Protein AF-A0A3E0P701-F1 (afdb_monomer_lite)

Secondary structure (DSSP, 8-state):
--------------------------------------PPPP---HHHHHHHHHHHHHHT-HHHHHHTB-HHHHHHHHHHT----PPP-TT-EEEEEEEEEETTEEEEEEEEEEE-TTS-EEEEEEEEEEEEETTEEEEEEEEE-S-TTSPPEEEETT-HHHHHHHHHHHHHHHHHHHHHHHHHHHHHHT---------

Foldseek 3Di:
DDDDDDDDDDDDDDDDDDDDDDDDDDDPDDPPPPPPPPQPADPDDPLVLVVQLVVCQQQVVVVSNLVQADPLLSVLCVVPVDDPGDHHHPQKDKDWDDKDDDPFKIKIKMWIWGQDPVGDIDIFIKIWMWGQDRNGIGTQWIWGDPDPPDGTQTAGSNDPVSNVVSVVVSVVVVVVVVVVVVVVVVVVVPDDDDDDDDD

Sequence (199 aa):
MDHQNTLLAAALAASLLAVGCSKSASPDAASASADAPAAAADSRDPAAVMAEFLEALRQGDDKKATSLLTTVARTKAEEMEMFVAPPESETASYKVLEQEVEGNQAQVGADWTDLDLDGKPATYRTVWMLKKEKAGWRISGMATRLFEDLPPTVLNFEDPAEMLRKQQEAEEEMARRQSVAQPERQAQETSPGEEATVR

Radius of gyration: 28.79 Å; chains: 1; bounding box: 62×76×81 Å

Structure (mmCIF, N/CA/C/O backbone):
data_AF-A0A3E0P701-F1
#
_entry.id   AF-A0A3E0P701-F1
#
loop_
_atom_site.group_PDB
_atom_site.id
_atom_site.type_symbol
_atom_site.label_atom_id
_atom_site.label_alt_id
_atom_site.label_comp_id
_atom_site.label_asym_id
_atom_site.label_entity_id
_atom_site.label_seq_id
_atom_site.pdbx_PDB_ins_code
_atom_site.Cartn_x
_atom_site.Cartn_y
_atom_site.Cartn_z
_atom_site.occupancy
_atom_site.B_iso_or_equiv
_atom_site.auth_seq_id
_atom_site.auth_comp_id
_atom_site.auth_asym_id
_atom_site.auth_atom_id
_atom_site.pdbx_PDB_model_num
ATOM 1 N N . MET A 1 1 ? -12.829 44.425 -41.889 1.00 40.22 1 MET A N 1
ATOM 2 C CA . MET A 1 1 ? -12.784 42.971 -41.644 1.00 40.22 1 MET A CA 1
ATOM 3 C C . MET A 1 1 ? -12.406 42.784 -40.174 1.00 40.22 1 MET A C 1
ATOM 5 O O . MET A 1 1 ? -11.253 42.515 -39.883 1.00 40.22 1 MET A O 1
ATOM 9 N N . ASP A 1 2 ? -13.217 43.234 -39.207 1.00 46.91 2 ASP A N 1
ATOM 10 C CA . ASP A 1 2 ? -14.548 42.699 -38.818 1.00 46.91 2 ASP A CA 1
ATOM 11 C C . ASP A 1 2 ? -14.419 41.228 -38.384 1.00 46.91 2 ASP A C 1
ATOM 13 O O . ASP A 1 2 ? -13.892 40.442 -39.159 1.00 46.91 2 ASP A O 1
ATOM 17 N N . HIS A 1 3 ? -14.820 40.744 -37.204 1.00 38.84 3 HIS A N 1
ATOM 18 C CA . HIS A 1 3 ? -15.626 41.242 -36.080 1.00 38.84 3 HIS A CA 1
ATOM 19 C C . HIS A 1 3 ? -15.211 40.444 -34.812 1.00 38.84 3 HIS A C 1
ATOM 21 O O . HIS A 1 3 ? -14.826 39.287 -34.915 1.00 38.84 3 HIS A O 1
ATOM 27 N N . GLN A 1 4 ? -15.058 41.090 -33.651 1.00 49.41 4 GLN A N 1
ATOM 28 C CA . GLN A 1 4 ? -15.954 41.016 -32.475 1.00 49.41 4 GLN A CA 1
ATOM 29 C C . GLN A 1 4 ? -16.230 39.617 -31.889 1.00 49.41 4 GLN A C 1
ATOM 31 O O . GLN A 1 4 ? -16.907 38.805 -32.505 1.00 49.41 4 GLN A O 1
ATOM 36 N N . ASN A 1 5 ? -15.845 39.426 -30.619 1.00 44.62 5 ASN A N 1
ATOM 37 C CA . ASN A 1 5 ? -16.617 38.624 -29.662 1.00 44.62 5 ASN A CA 1
ATOM 38 C C . ASN A 1 5 ? -16.527 39.228 -28.239 1.00 44.62 5 ASN A C 1
ATOM 40 O O . ASN A 1 5 ? -15.801 38.777 -27.364 1.00 44.62 5 ASN A O 1
ATOM 44 N N . THR A 1 6 ? -17.157 40.391 -28.094 1.00 46.75 6 THR A N 1
ATOM 45 C CA . THR A 1 6 ? -18.289 40.659 -27.193 1.00 46.75 6 THR A CA 1
ATOM 46 C C . THR A 1 6 ? -18.330 40.007 -25.789 1.00 46.75 6 THR A C 1
ATOM 48 O O . THR A 1 6 ? -18.715 38.856 -25.631 1.00 46.75 6 THR A O 1
ATOM 51 N N . LEU A 1 7 ? -18.116 40.884 -24.792 1.00 40.84 7 LEU A N 1
ATOM 52 C CA . LEU A 1 7 ? -18.792 41.026 -23.484 1.00 40.84 7 LEU A CA 1
ATOM 53 C C . LEU A 1 7 ? -18.456 40.066 -22.322 1.00 40.84 7 LEU A C 1
ATOM 55 O O . LEU A 1 7 ? -19.164 39.100 -22.058 1.00 40.84 7 LEU A O 1
ATOM 59 N N . LEU A 1 8 ? -17.504 40.503 -21.486 1.00 44.75 8 LEU A N 1
ATOM 60 C CA . LEU A 1 8 ? -17.592 40.361 -20.028 1.00 44.75 8 LEU A CA 1
ATOM 61 C C . LEU A 1 8 ? -18.083 41.701 -19.442 1.00 44.75 8 LEU A C 1
ATOM 63 O O . LEU A 1 8 ? -17.363 42.698 -19.444 1.00 44.75 8 LEU A O 1
ATOM 67 N N . ALA A 1 9 ? -19.319 41.721 -18.955 1.00 40.41 9 ALA A N 1
ATOM 68 C CA . ALA A 1 9 ? -19.850 42.690 -17.997 1.00 40.41 9 ALA A CA 1
ATOM 69 C C . ALA A 1 9 ? -20.434 41.844 -16.846 1.00 40.41 9 ALA A C 1
ATOM 71 O O . ALA A 1 9 ? -20.963 40.771 -17.099 1.00 40.41 9 ALA A O 1
ATOM 72 N N . ALA A 1 10 ? -20.354 42.194 -15.570 1.00 40.72 10 ALA A N 1
ATOM 73 C CA . ALA A 1 10 ? -20.283 43.513 -14.986 1.00 40.72 10 ALA A CA 1
ATOM 74 C C . ALA A 1 10 ? -19.534 43.473 -13.646 1.00 40.72 10 ALA A C 1
ATOM 76 O O . ALA A 1 10 ? -19.628 42.516 -12.879 1.00 40.72 10 ALA A O 1
ATOM 77 N N . ALA A 1 11 ? -18.835 44.568 -13.368 1.00 42.62 11 ALA A N 1
ATOM 78 C CA . ALA A 1 11 ? -18.423 44.956 -12.033 1.00 42.62 11 ALA A CA 1
ATOM 79 C C . ALA A 1 11 ? -19.652 45.351 -11.197 1.00 42.62 11 ALA A C 1
ATOM 81 O O . ALA A 1 11 ? -20.541 46.039 -11.700 1.00 42.62 11 ALA A O 1
ATOM 82 N N . LEU A 1 12 ? -19.648 45.021 -9.904 1.00 42.25 12 LEU A N 1
ATOM 83 C CA . LEU A 1 12 ? -20.352 45.821 -8.907 1.00 42.25 12 LEU A CA 1
ATOM 84 C C . LEU A 1 12 ? -19.397 46.151 -7.762 1.00 42.25 12 LEU A C 1
ATOM 86 O O . LEU A 1 12 ? -18.795 45.280 -7.138 1.00 42.25 12 LEU A O 1
ATOM 90 N N . ALA A 1 13 ? -19.239 47.452 -7.565 1.00 43.66 13 ALA A N 1
ATOM 91 C CA . ALA A 1 13 ? -18.372 48.086 -6.600 1.00 43.66 13 ALA A CA 1
ATOM 92 C C . ALA A 1 13 ? -19.047 48.231 -5.225 1.00 43.66 13 ALA A C 1
ATOM 94 O O . ALA A 1 13 ? -20.254 48.426 -5.136 1.00 43.66 13 ALA A O 1
ATOM 95 N N . ALA A 1 14 ? -18.197 48.188 -4.196 1.00 41.72 14 ALA A N 1
ATOM 96 C CA . ALA A 1 14 ? -18.141 49.049 -3.011 1.00 41.72 14 ALA A CA 1
ATOM 97 C C . ALA A 1 14 ? -19.447 49.510 -2.326 1.00 41.72 14 ALA A C 1
ATOM 99 O O . ALA A 1 14 ? -20.223 50.270 -2.898 1.00 41.72 14 ALA A O 1
ATOM 100 N N . SER A 1 15 ? -19.531 49.311 -1.003 1.00 46.69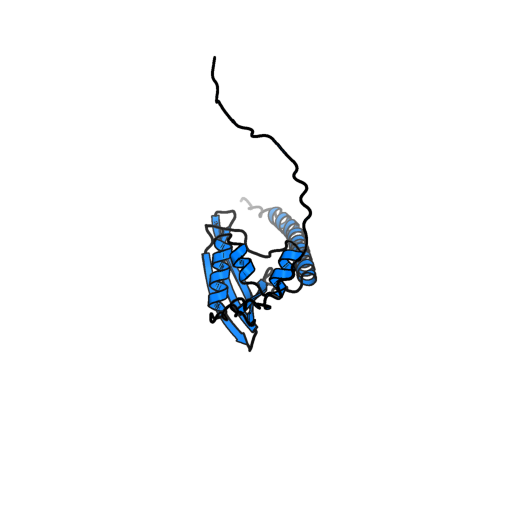 15 SER A N 1
ATOM 101 C CA . SER A 1 15 ? -19.291 50.382 -0.006 1.00 46.69 15 SER A CA 1
ATOM 102 C C . SER A 1 15 ? -19.948 50.111 1.361 1.00 46.69 15 SER A C 1
ATOM 104 O O . SER A 1 15 ? -21.017 49.522 1.445 1.00 46.69 15 SER A O 1
ATOM 106 N N . LEU A 1 16 ? -19.329 50.725 2.380 1.00 51.28 16 LEU A N 1
ATOM 107 C CA . LEU A 1 16 ? -19.894 51.297 3.615 1.00 51.28 16 LEU A CA 1
ATOM 108 C C . LEU A 1 16 ? -19.849 50.509 4.940 1.00 51.28 16 LEU A C 1
ATOM 110 O O . LEU A 1 16 ? -20.491 49.491 5.167 1.00 51.28 16 LEU A O 1
ATOM 114 N N . LEU A 1 17 ? -19.093 51.152 5.834 1.00 55.41 17 LEU A N 1
ATOM 115 C CA . LEU A 1 17 ? -18.977 51.058 7.283 1.00 55.41 17 LEU A CA 1
ATOM 116 C C . LEU A 1 17 ? -20.328 51.062 8.017 1.00 55.41 17 LEU A C 1
ATOM 118 O O . LEU A 1 17 ? -21.170 51.922 7.765 1.00 55.41 17 LEU A O 1
ATOM 122 N N . ALA A 1 18 ? -20.433 50.235 9.058 1.00 54.44 18 ALA A N 1
ATOM 123 C CA . ALA A 1 18 ? -21.250 50.530 10.230 1.00 54.44 18 ALA A CA 1
ATOM 124 C C . ALA A 1 18 ? -20.528 50.055 11.502 1.00 54.44 18 ALA A C 1
ATOM 126 O O . ALA A 1 18 ? -20.311 48.867 11.724 1.00 54.44 18 ALA A O 1
ATOM 127 N N . VAL A 1 19 ? -20.147 51.029 12.328 1.00 53.94 19 VAL A N 1
ATOM 128 C CA . VAL A 1 19 ? -19.816 50.866 13.746 1.00 53.94 19 VAL A CA 1
ATOM 129 C C . VAL A 1 19 ? -21.099 50.501 14.494 1.00 53.94 19 VAL A C 1
ATOM 131 O O . VAL A 1 19 ? -22.106 51.191 14.352 1.00 53.94 19 VAL A O 1
ATOM 134 N N . GLY A 1 20 ? -21.052 49.462 15.327 1.00 46.16 20 GLY A N 1
ATOM 135 C CA . GLY A 1 20 ? -22.144 49.092 16.226 1.00 46.16 20 GLY A CA 1
ATOM 136 C C . GLY A 1 20 ? -21.628 48.392 17.482 1.00 46.16 20 GLY A C 1
ATOM 137 O O . GLY A 1 20 ? -21.475 47.177 17.500 1.00 46.16 20 GLY A O 1
ATOM 138 N N . CYS A 1 21 ? -21.368 49.166 18.539 1.00 59.12 21 CYS A N 1
ATOM 139 C CA . CYS A 1 21 ? -21.189 48.681 19.910 1.00 59.12 21 CYS A CA 1
ATOM 140 C C . CYS A 1 21 ? -22.553 48.651 20.619 1.00 59.12 21 CYS A C 1
ATOM 142 O O . CYS A 1 21 ? -23.195 49.695 20.718 1.00 59.12 21 CYS A O 1
ATOM 144 N N . SER A 1 22 ? -22.967 47.505 21.167 1.00 50.19 22 SER A N 1
ATOM 145 C CA . SER A 1 22 ? -23.930 47.367 22.285 1.00 50.19 22 SER A CA 1
ATOM 146 C C . SER A 1 22 ? -23.873 45.917 22.798 1.00 50.19 22 SER A C 1
ATOM 148 O O . SER A 1 22 ? -24.081 44.988 22.035 1.00 50.19 22 SER A O 1
ATOM 150 N N . LYS A 1 23 ? -23.308 45.671 23.988 1.00 46.12 23 LYS A N 1
ATOM 151 C CA . LYS A 1 23 ? -23.985 45.589 25.302 1.00 46.12 23 LYS A CA 1
ATOM 152 C C . LYS A 1 23 ? -24.679 44.229 25.546 1.00 46.12 23 LYS A C 1
ATOM 154 O O . LYS A 1 23 ? -25.814 44.025 25.154 1.00 46.12 23 LYS A O 1
ATOM 159 N N . SER A 1 24 ? -23.946 43.368 26.262 1.00 49.28 24 SER A N 1
ATOM 160 C CA . SER A 1 24 ? -24.366 42.365 27.262 1.00 49.28 24 SER A CA 1
ATOM 161 C C . SER A 1 24 ? -25.623 41.511 27.028 1.00 49.28 24 SER A C 1
ATOM 163 O O . SER A 1 24 ? -26.730 42.003 27.192 1.00 49.28 24 SER A O 1
ATOM 165 N N . ALA A 1 25 ? -25.427 40.194 26.906 1.00 42.69 25 ALA A N 1
ATOM 166 C CA . ALA A 1 25 ? -26.080 39.171 27.740 1.00 42.69 25 ALA A CA 1
ATOM 167 C C . ALA A 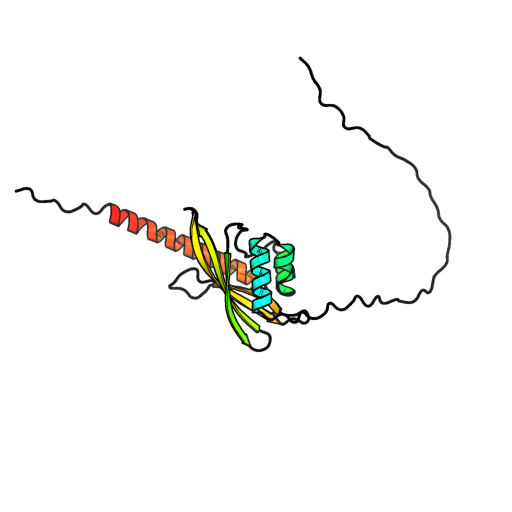1 25 ? -25.472 37.794 27.424 1.00 42.69 25 ALA A C 1
ATOM 169 O O . ALA A 1 25 ? -25.459 37.376 26.269 1.00 42.69 25 ALA A O 1
ATOM 170 N N . SER A 1 26 ? -24.965 37.098 28.443 1.00 51.75 26 SER A N 1
ATOM 171 C CA . SER A 1 26 ? -24.628 35.677 28.347 1.00 51.75 26 SER A CA 1
ATOM 172 C C . SER A 1 26 ? -25.889 34.856 28.080 1.00 51.75 26 SER A C 1
ATOM 174 O O . SER A 1 26 ? -26.859 35.009 28.826 1.00 51.75 26 SER A O 1
ATOM 176 N N . PRO A 1 27 ? -25.867 33.917 27.128 1.00 51.09 27 PRO A N 1
ATOM 177 C CA . PRO A 1 27 ? -26.662 32.716 27.226 1.00 51.09 27 PRO A CA 1
ATOM 178 C C . PRO A 1 27 ? -25.798 31.624 27.860 1.00 51.09 27 PRO A C 1
ATOM 180 O O . PRO A 1 27 ? -24.845 31.125 27.261 1.00 51.09 27 PRO A O 1
ATOM 183 N N . ASP A 1 28 ? -26.154 31.259 29.090 1.00 48.88 28 ASP A N 1
ATOM 184 C CA . ASP A 1 28 ? -25.997 29.886 29.557 1.00 48.88 28 ASP A CA 1
ATOM 185 C C . ASP A 1 28 ? -26.835 29.025 28.600 1.00 48.88 28 ASP A C 1
ATOM 187 O O . ASP A 1 28 ? -28.064 28.994 28.657 1.00 48.88 28 ASP A O 1
ATOM 191 N N . ALA A 1 29 ? -26.170 28.474 27.590 1.00 47.84 29 ALA A N 1
ATOM 192 C CA . ALA A 1 29 ? -26.753 27.558 26.633 1.00 47.84 29 ALA A CA 1
ATOM 193 C C . ALA A 1 29 ? -25.889 26.309 26.663 1.00 47.84 29 ALA A C 1
ATOM 195 O O . ALA A 1 29 ? -24.798 26.271 26.097 1.00 47.84 29 ALA A O 1
ATOM 196 N N . ALA A 1 30 ? -26.398 25.347 27.430 1.00 48.09 30 ALA A N 1
ATOM 197 C CA . ALA A 1 30 ? -26.172 23.919 27.342 1.00 48.09 30 ALA A CA 1
ATOM 198 C C . ALA A 1 30 ? -25.140 23.512 26.287 1.00 48.09 30 ALA A C 1
ATOM 200 O O . ALA A 1 30 ? -25.360 23.637 25.082 1.00 48.09 30 ALA A O 1
ATOM 201 N N . SER A 1 31 ? -24.046 22.947 26.791 1.00 45.75 31 SER A N 1
ATOM 202 C CA . SER A 1 31 ? -23.118 22.113 26.044 1.00 45.75 31 SER A CA 1
ATOM 203 C C . SER A 1 31 ? -23.897 20.966 25.389 1.00 45.75 31 SER A C 1
ATOM 205 O O . SER A 1 31 ? -24.029 19.874 25.938 1.00 45.75 31 SER A O 1
ATOM 207 N N . ALA A 1 32 ? -24.472 21.228 24.218 1.00 46.84 32 ALA A N 1
ATOM 208 C CA . ALA A 1 32 ? -24.855 20.201 23.277 1.00 46.84 32 ALA A CA 1
ATOM 209 C C . ALA A 1 32 ? -23.540 19.687 22.697 1.00 46.84 32 ALA A C 1
ATOM 211 O O . ALA A 1 32 ? -23.045 20.180 21.685 1.00 46.84 32 ALA A O 1
ATOM 212 N N . SER A 1 33 ? -22.944 18.717 23.393 1.00 46.00 33 SER A N 1
ATOM 213 C CA . SER A 1 33 ? -22.042 17.781 22.738 1.00 46.00 33 SER A CA 1
ATOM 214 C C . SER A 1 33 ? -22.864 17.135 21.634 1.00 46.00 33 SER A C 1
ATOM 216 O O . SER A 1 33 ? -23.697 16.267 21.885 1.00 46.00 33 SER A O 1
ATOM 218 N N . ALA A 1 34 ? -22.708 17.660 20.422 1.00 46.19 34 ALA A N 1
ATOM 219 C CA . ALA A 1 34 ? -23.093 16.966 19.219 1.00 46.19 34 ALA A CA 1
ATOM 220 C C . ALA A 1 34 ? -22.260 15.686 19.218 1.00 46.19 34 ALA A C 1
ATOM 222 O O . ALA A 1 34 ? -21.074 15.703 18.889 1.00 46.19 34 ALA A O 1
ATOM 223 N N . ASP A 1 35 ? -22.874 14.601 19.681 1.00 43.94 35 ASP A N 1
ATOM 224 C CA . ASP A 1 35 ? -22.406 13.250 19.432 1.00 43.94 35 ASP A CA 1
ATOM 225 C C . ASP A 1 35 ? -22.468 13.091 17.909 1.00 43.94 35 ASP A C 1
ATOM 227 O O . ASP A 1 35 ? -23.515 12.821 17.315 1.00 43.94 35 ASP A O 1
ATOM 231 N N . ALA A 1 36 ? -21.366 13.449 17.246 1.00 53.81 36 ALA A N 1
ATOM 232 C CA . ALA A 1 36 ? -21.175 13.144 15.845 1.00 53.81 36 ALA A CA 1
ATOM 233 C C . ALA A 1 36 ? -21.353 11.627 15.720 1.00 53.81 36 ALA A C 1
ATOM 235 O O . ALA A 1 36 ? -20.763 10.903 16.528 1.00 53.81 36 ALA A O 1
ATOM 236 N N . PRO A 1 37 ? -22.156 11.129 14.763 1.00 46.19 37 PRO A N 1
ATOM 237 C CA . PRO A 1 37 ? -22.396 9.702 14.653 1.00 46.19 37 PRO A CA 1
ATOM 238 C C . PRO A 1 37 ? -21.042 9.011 14.530 1.00 46.19 37 PRO A C 1
ATOM 240 O O . PRO A 1 37 ? -20.295 9.260 13.581 1.00 46.19 37 PRO A O 1
ATOM 243 N N . ALA A 1 38 ? -20.704 8.189 15.526 1.00 57.03 38 ALA A N 1
ATOM 244 C CA . ALA A 1 38 ? -19.524 7.349 15.469 1.00 57.03 38 ALA A CA 1
ATOM 245 C C . ALA A 1 38 ? -19.630 6.543 14.174 1.00 57.03 38 ALA A C 1
ATOM 247 O O . ALA A 1 38 ? -20.563 5.754 14.018 1.00 57.03 38 ALA A O 1
ATOM 248 N N . ALA A 1 39 ? -18.725 6.809 13.226 1.00 59.72 39 ALA A N 1
ATOM 249 C CA . ALA A 1 39 ? -18.713 6.126 11.943 1.00 59.72 39 ALA A CA 1
ATOM 250 C C . ALA A 1 39 ? -18.793 4.619 12.206 1.00 59.72 39 ALA A C 1
ATOM 252 O O . ALA A 1 39 ? -17.966 4.071 12.943 1.00 59.72 39 ALA A O 1
ATOM 253 N N . ALA A 1 40 ? -19.844 3.983 11.685 1.00 64.12 40 ALA A N 1
ATOM 254 C CA . ALA A 1 40 ? -20.067 2.563 11.891 1.00 64.12 40 ALA A CA 1
ATOM 255 C C . ALA A 1 40 ? -18.824 1.794 11.429 1.00 64.12 40 ALA A C 1
ATOM 257 O O . ALA A 1 40 ? -18.240 2.113 10.391 1.00 64.12 40 ALA A O 1
ATOM 258 N N . ALA A 1 41 ? -18.404 0.812 12.227 1.00 71.81 41 ALA A N 1
ATOM 259 C CA . ALA A 1 41 ? -17.281 -0.035 11.865 1.00 71.81 41 ALA A CA 1
ATOM 260 C C . ALA A 1 41 ? -17.607 -0.758 10.556 1.00 71.81 41 ALA A C 1
ATOM 262 O O . ALA A 1 41 ? -18.644 -1.411 10.434 1.00 71.81 41 ALA A O 1
ATOM 263 N N . ASP A 1 42 ? -16.716 -0.625 9.586 1.00 79.62 42 ASP A N 1
ATOM 264 C CA . ASP A 1 42 ? -16.819 -1.326 8.324 1.00 79.62 42 ASP A CA 1
ATOM 265 C C . ASP A 1 42 ? -16.584 -2.826 8.538 1.00 79.62 42 ASP A C 1
ATOM 267 O O . ASP A 1 42 ? -15.568 -3.238 9.106 1.00 79.62 42 ASP A O 1
ATOM 271 N N . SER A 1 43 ? -17.550 -3.637 8.110 1.00 86.06 43 SER A N 1
ATOM 272 C CA . SER A 1 43 ? -17.550 -5.088 8.287 1.00 86.06 43 SER A CA 1
ATOM 273 C C . SER A 1 43 ? -16.974 -5.853 7.097 1.00 86.06 43 SER A C 1
ATOM 275 O O . SER A 1 43 ? -17.016 -7.084 7.109 1.00 86.06 43 SER A O 1
ATOM 277 N N . ARG A 1 44 ? -16.487 -5.161 6.058 1.00 92.25 44 ARG A N 1
ATOM 278 C CA . ARG A 1 44 ? -15.825 -5.793 4.908 1.00 92.25 44 ARG A CA 1
ATOM 279 C C . ARG A 1 44 ? -14.611 -6.603 5.353 1.00 92.25 44 ARG A C 1
ATOM 281 O O . ARG A 1 44 ? -13.984 -6.290 6.362 1.00 92.25 44 ARG A O 1
ATOM 288 N N . ASP A 1 45 ? -14.288 -7.648 4.603 1.00 95.75 45 ASP A N 1
ATOM 289 C CA . ASP A 1 45 ? -13.054 -8.407 4.788 1.00 95.75 45 ASP A CA 1
ATOM 290 C C . ASP A 1 45 ? -11.868 -7.718 4.069 1.00 95.75 45 ASP A C 1
ATOM 292 O O . ASP A 1 45 ? -12.070 -6.744 3.331 1.00 95.75 45 ASP A O 1
ATOM 296 N N . PRO A 1 46 ? -10.618 -8.160 4.305 1.00 97.38 46 PRO A N 1
ATOM 297 C CA . PRO A 1 46 ? -9.446 -7.555 3.674 1.00 97.38 46 PRO A CA 1
ATOM 298 C C . PRO A 1 46 ? -9.499 -7.571 2.142 1.00 97.38 46 PRO A C 1
ATOM 300 O O . PRO A 1 46 ? -9.180 -6.561 1.516 1.00 97.38 46 PRO A O 1
ATOM 303 N N . ALA A 1 47 ? -9.934 -8.678 1.533 1.00 97.44 47 ALA A N 1
ATOM 304 C CA . ALA A 1 47 ? -10.055 -8.812 0.084 1.00 97.44 47 ALA A CA 1
ATOM 305 C C . ALA A 1 47 ? -11.048 -7.809 -0.529 1.00 97.44 47 ALA A C 1
ATOM 307 O O . ALA A 1 47 ? -10.755 -7.220 -1.569 1.00 97.44 47 ALA A O 1
ATOM 308 N N . ALA A 1 48 ? -12.192 -7.558 0.114 1.00 97.56 48 ALA A N 1
ATOM 309 C CA . ALA A 1 48 ? -13.161 -6.565 -0.344 1.00 97.56 48 ALA A CA 1
ATOM 310 C C . ALA A 1 48 ? -12.619 -5.131 -0.235 1.00 97.56 48 ALA A C 1
ATOM 312 O O . ALA A 1 48 ? -12.834 -4.325 -1.140 1.00 97.56 48 ALA A O 1
ATOM 313 N N . VAL A 1 49 ? -11.883 -4.813 0.837 1.00 97.69 49 VAL A N 1
ATOM 314 C CA . VAL A 1 49 ? -11.177 -3.524 0.959 1.00 97.69 49 VAL A CA 1
ATOM 315 C C . VAL A 1 49 ? -10.121 -3.378 -0.139 1.00 97.69 49 VAL A C 1
ATOM 317 O O . VAL A 1 49 ? -10.028 -2.319 -0.758 1.00 97.69 49 VAL A O 1
ATOM 320 N N . MET A 1 50 ? -9.375 -4.447 -0.429 1.00 96.50 50 MET A N 1
ATOM 321 C CA . MET A 1 50 ? -8.370 -4.468 -1.493 1.00 96.50 50 MET A CA 1
ATOM 322 C C . MET A 1 50 ? -8.990 -4.249 -2.878 1.00 96.50 50 MET A C 1
ATOM 324 O O . MET A 1 50 ? -8.474 -3.459 -3.664 1.00 96.50 50 MET A O 1
ATOM 328 N N . ALA A 1 51 ? -10.112 -4.908 -3.175 1.00 97.25 51 ALA A N 1
ATOM 329 C CA . ALA A 1 51 ? -10.814 -4.748 -4.445 1.00 97.25 51 ALA A CA 1
ATOM 330 C C . ALA A 1 51 ? -11.280 -3.303 -4.668 1.00 97.25 51 ALA A C 1
ATOM 332 O O . ALA A 1 51 ? -11.149 -2.783 -5.773 1.00 97.25 51 ALA A O 1
ATOM 333 N N . GLU A 1 52 ? -11.796 -2.649 -3.625 1.00 96.88 52 GLU A N 1
ATOM 334 C CA . GLU A 1 52 ? -12.222 -1.250 -3.707 1.00 96.88 52 GLU A CA 1
ATOM 335 C C . GLU A 1 52 ? -11.041 -0.292 -3.869 1.00 96.88 52 GLU A C 1
ATOM 337 O O . GLU A 1 52 ? -11.146 0.699 -4.586 1.00 96.88 52 GLU A O 1
ATOM 342 N N . PHE A 1 53 ? -9.908 -0.598 -3.237 1.00 95.06 53 PHE A N 1
ATOM 343 C CA . PHE A 1 53 ? -8.692 0.184 -3.404 1.00 95.06 53 PHE A CA 1
ATOM 344 C C . PHE A 1 53 ? -8.137 0.081 -4.827 1.00 95.06 53 PHE A C 1
ATOM 346 O O . PHE A 1 53 ? -7.853 1.109 -5.430 1.00 95.06 53 PHE A O 1
ATOM 353 N N . LEU A 1 54 ? -8.041 -1.126 -5.398 1.00 94.31 54 LEU A N 1
ATOM 354 C CA . LEU A 1 54 ? -7.575 -1.305 -6.780 1.00 94.31 54 LEU A CA 1
ATOM 355 C C . LEU A 1 54 ? -8.502 -0.628 -7.788 1.00 94.31 54 LEU A C 1
ATOM 357 O O . LEU A 1 54 ? -8.015 -0.036 -8.746 1.00 94.31 54 LEU A O 1
ATOM 361 N N . GLU A 1 55 ? -9.816 -0.668 -7.563 1.00 95.38 55 GLU A N 1
ATOM 362 C CA . GLU A 1 55 ? -10.755 0.050 -8.426 1.00 95.38 55 GLU A CA 1
ATOM 363 C C . GLU A 1 55 ? -10.577 1.564 -8.323 1.00 95.38 55 GLU A C 1
ATOM 365 O O . GLU A 1 55 ? -10.573 2.242 -9.347 1.00 95.38 55 GLU A O 1
ATOM 370 N N . ALA A 1 56 ? -10.383 2.096 -7.113 1.00 93.81 56 ALA A N 1
ATOM 371 C CA . ALA A 1 56 ? -10.105 3.515 -6.924 1.00 93.81 56 ALA A CA 1
ATOM 372 C C . ALA A 1 56 ? -8.826 3.938 -7.662 1.00 93.81 56 ALA A C 1
ATOM 374 O O . ALA A 1 56 ? -8.842 4.941 -8.367 1.00 93.81 56 ALA A O 1
ATOM 375 N N . LEU A 1 57 ? -7.756 3.138 -7.581 1.00 90.94 57 LEU A N 1
ATOM 376 C CA . LEU A 1 57 ? -6.521 3.377 -8.336 1.00 90.94 57 LEU A CA 1
ATOM 377 C C . LEU A 1 57 ? -6.747 3.336 -9.852 1.00 90.94 57 LEU A C 1
ATOM 379 O O . LEU A 1 57 ? -6.274 4.207 -10.575 1.00 90.94 57 LEU A O 1
ATOM 383 N N . ARG A 1 58 ? -7.510 2.353 -10.340 1.00 92.31 58 ARG A N 1
ATOM 384 C CA . ARG A 1 58 ? -7.836 2.212 -11.768 1.00 92.31 58 ARG A CA 1
ATOM 385 C C . ARG A 1 58 ? -8.613 3.417 -12.300 1.00 92.31 58 ARG A C 1
ATOM 387 O O . ARG A 1 58 ? -8.442 3.790 -13.455 1.00 92.31 58 ARG A O 1
ATOM 394 N N . GLN A 1 59 ? -9.470 4.006 -11.468 1.00 92.56 59 GLN A N 1
ATOM 395 C CA . GLN A 1 59 ? -10.295 5.166 -11.810 1.00 92.56 59 GLN A CA 1
ATOM 396 C C . GLN A 1 59 ? -9.616 6.524 -11.563 1.00 92.56 59 GLN A C 1
ATOM 398 O O . GLN A 1 59 ? -10.219 7.542 -11.899 1.00 92.56 59 GLN A O 1
ATOM 403 N N . GLY A 1 60 ? -8.431 6.566 -10.942 1.00 88.12 60 GLY A N 1
ATOM 404 C CA . GLY A 1 60 ? -7.836 7.826 -10.477 1.00 88.12 60 GLY A CA 1
ATOM 405 C C . GLY A 1 60 ? -8.601 8.493 -9.326 1.00 88.12 60 GLY A C 1
ATOM 406 O O . GLY A 1 60 ? -8.541 9.706 -9.134 1.00 88.12 60 GLY A O 1
ATOM 407 N N . ASP A 1 61 ? -9.371 7.729 -8.542 1.00 90.56 61 ASP A N 1
ATOM 408 C CA . ASP A 1 61 ? -10.054 8.253 -7.354 1.00 90.56 61 ASP A CA 1
ATOM 409 C C . ASP A 1 61 ? -9.106 8.257 -6.146 1.00 90.56 61 ASP A C 1
ATOM 411 O O . ASP A 1 61 ? -9.233 7.470 -5.200 1.00 90.56 61 ASP A O 1
ATOM 415 N N . ASP A 1 62 ? -8.147 9.185 -6.168 1.00 86.81 62 ASP A N 1
ATOM 416 C CA . ASP A 1 62 ? -7.141 9.358 -5.115 1.00 86.81 62 ASP A CA 1
ATOM 417 C C . ASP A 1 62 ? -7.762 9.571 -3.736 1.00 86.81 62 ASP A C 1
ATOM 419 O O . ASP A 1 62 ? -7.247 9.093 -2.722 1.00 86.81 62 ASP A O 1
ATOM 423 N N . LYS A 1 63 ? -8.904 10.267 -3.671 1.00 90.19 63 LYS A N 1
ATOM 424 C CA . LYS A 1 63 ? -9.612 10.508 -2.407 1.00 90.19 63 LYS A CA 1
ATOM 425 C C . LYS A 1 63 ? -10.115 9.196 -1.828 1.00 90.19 63 LYS A C 1
ATOM 427 O O . LYS A 1 63 ? -9.957 8.945 -0.629 1.00 90.19 63 LYS A O 1
ATOM 432 N N . LYS A 1 64 ? -10.709 8.351 -2.669 1.00 93.25 64 LYS A N 1
ATOM 433 C CA . LYS A 1 64 ? -11.182 7.034 -2.266 1.00 93.25 64 LYS A CA 1
ATOM 434 C C . LYS A 1 64 ? -10.025 6.116 -1.901 1.00 93.25 64 LYS A C 1
ATOM 436 O O . LYS A 1 64 ? -10.073 5.531 -0.817 1.00 93.25 64 LYS A O 1
ATOM 441 N N . ALA A 1 65 ? -8.984 6.047 -2.726 1.00 91.88 65 ALA A N 1
ATOM 442 C CA . ALA A 1 65 ? -7.798 5.238 -2.462 1.00 91.88 65 ALA A CA 1
ATOM 443 C C . ALA A 1 65 ? -7.140 5.640 -1.131 1.00 91.88 65 ALA A C 1
ATOM 445 O O . ALA A 1 65 ? -6.933 4.798 -0.255 1.00 91.88 65 ALA A O 1
ATOM 446 N N . THR A 1 66 ? -6.944 6.943 -0.913 1.00 91.06 66 THR A N 1
ATOM 447 C CA . THR A 1 66 ? -6.415 7.492 0.343 1.00 91.06 66 THR A CA 1
ATOM 448 C C . THR A 1 66 ? -7.301 7.121 1.530 1.00 91.06 66 THR A C 1
ATOM 450 O O . THR A 1 66 ? -6.789 6.686 2.557 1.00 91.06 66 THR A O 1
ATOM 453 N N . SER A 1 67 ? -8.633 7.195 1.409 1.00 93.12 67 SER A N 1
ATOM 454 C CA . SER A 1 67 ? -9.559 6.850 2.506 1.00 93.12 67 SER A CA 1
ATOM 455 C C . SER A 1 67 ? -9.462 5.394 2.995 1.00 93.12 67 SER A C 1
ATOM 457 O O . SER A 1 67 ? -9.857 5.094 4.128 1.00 93.12 67 SER A O 1
ATOM 459 N N . LEU A 1 68 ? -8.926 4.497 2.159 1.00 95.31 68 LEU A N 1
ATOM 460 C CA . LEU A 1 68 ? -8.756 3.071 2.448 1.00 95.31 68 LEU A CA 1
ATOM 461 C C . LEU A 1 68 ? -7.396 2.744 3.082 1.00 95.31 68 LEU A C 1
ATOM 463 O O . LEU A 1 68 ? -7.215 1.629 3.575 1.00 95.31 68 LEU A O 1
ATOM 467 N N . LEU A 1 69 ? -6.467 3.701 3.136 1.00 94.81 69 LEU A N 1
ATOM 468 C CA . LEU A 1 69 ? -5.211 3.557 3.871 1.00 94.81 69 LEU A CA 1
ATOM 469 C C . LEU A 1 69 ? -5.442 3.606 5.387 1.00 94.81 69 LEU A C 1
ATOM 471 O O . LEU A 1 69 ? -6.463 4.124 5.854 1.00 94.81 69 LEU A O 1
ATOM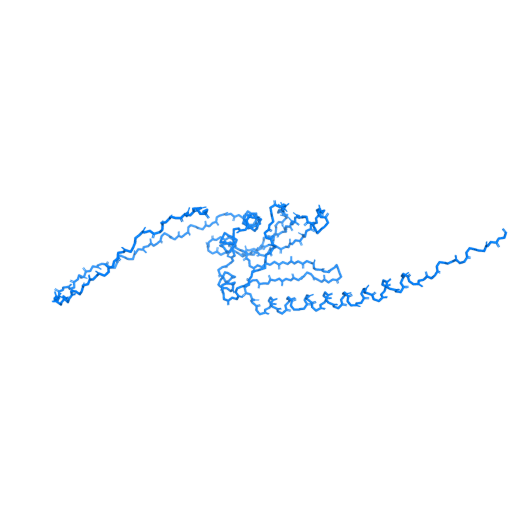 475 N N . THR A 1 70 ? -4.499 3.087 6.178 1.00 96.25 70 THR A N 1
ATOM 476 C CA . THR A 1 70 ? -4.529 3.243 7.641 1.00 96.25 70 THR A CA 1
ATOM 477 C C . THR A 1 70 ? -4.496 4.711 8.018 1.00 96.25 70 THR A C 1
ATOM 479 O O . THR A 1 70 ? -4.042 5.570 7.263 1.00 96.25 70 THR A O 1
ATOM 482 N N . THR A 1 71 ? -4.989 5.025 9.209 1.00 95.56 71 THR A N 1
ATOM 483 C CA . THR A 1 71 ? -4.980 6.398 9.710 1.00 95.56 71 THR A CA 1
ATOM 484 C C . THR A 1 71 ? -3.563 6.957 9.764 1.00 95.56 71 THR A C 1
ATOM 486 O O . THR A 1 71 ? -3.350 8.089 9.343 1.00 95.56 71 THR A O 1
ATOM 489 N N . VAL A 1 72 ? -2.591 6.140 10.180 1.00 94.88 72 VAL A N 1
ATOM 490 C CA . VAL A 1 72 ? -1.177 6.528 10.166 1.00 94.88 72 VAL A CA 1
ATOM 491 C C . VAL A 1 72 ? -0.689 6.757 8.735 1.00 94.88 72 VAL A C 1
ATOM 493 O O . VAL A 1 72 ? -0.124 7.812 8.468 1.00 94.88 72 VAL A O 1
ATOM 496 N N . ALA A 1 73 ? -0.952 5.832 7.806 1.00 92.56 73 ALA A N 1
ATOM 497 C CA . ALA A 1 73 ? -0.511 5.968 6.418 1.00 92.56 73 ALA A CA 1
ATOM 498 C C . ALA A 1 73 ? -1.105 7.203 5.722 1.00 92.56 73 ALA A C 1
ATOM 500 O O . ALA A 1 73 ? -0.376 7.898 5.024 1.00 92.56 73 ALA A O 1
ATOM 501 N N . ARG A 1 74 ? -2.384 7.541 5.953 1.00 91.31 74 ARG A N 1
ATOM 502 C CA . ARG A 1 74 ? -2.992 8.776 5.413 1.00 91.31 74 ARG A CA 1
ATOM 503 C C . ARG A 1 74 ? -2.277 10.023 5.911 1.00 91.31 74 ARG A C 1
ATOM 505 O O . ARG A 1 74 ? -1.868 10.852 5.110 1.00 91.31 74 ARG A O 1
ATOM 512 N N . THR A 1 75 ? -2.084 10.125 7.227 1.00 90.75 75 THR A N 1
ATOM 513 C CA . THR A 1 75 ? -1.379 11.263 7.828 1.00 90.75 75 THR A CA 1
ATOM 514 C C . THR A 1 75 ? 0.040 11.385 7.276 1.00 90.75 75 THR A C 1
ATOM 516 O O . THR A 1 75 ? 0.490 12.484 6.976 1.00 90.75 75 THR A O 1
ATOM 519 N N . LYS A 1 76 ? 0.738 10.261 7.082 1.00 87.81 76 LYS A N 1
ATOM 520 C CA . LYS A 1 76 ? 2.092 10.255 6.518 1.00 87.81 76 LYS A CA 1
ATOM 521 C C . LYS A 1 76 ? 2.147 10.581 5.026 1.00 87.81 76 LYS A C 1
ATOM 523 O O . LYS A 1 76 ? 3.066 11.281 4.613 1.00 87.81 76 LYS A O 1
ATOM 528 N N . ALA A 1 77 ? 1.178 10.125 4.237 1.00 77.88 77 ALA A N 1
ATOM 529 C CA . ALA A 1 77 ? 1.071 10.464 2.820 1.00 77.88 77 ALA A CA 1
ATOM 530 C C . ALA A 1 77 ? 0.822 11.970 2.620 1.00 77.88 77 ALA A C 1
ATOM 532 O O . ALA A 1 77 ? 1.472 12.589 1.781 1.00 77.88 77 ALA A O 1
ATOM 533 N N . GLU A 1 78 ? -0.048 12.572 3.440 1.00 80.06 78 GLU A N 1
ATOM 534 C CA . GLU A 1 78 ? -0.303 14.021 3.446 1.00 80.06 78 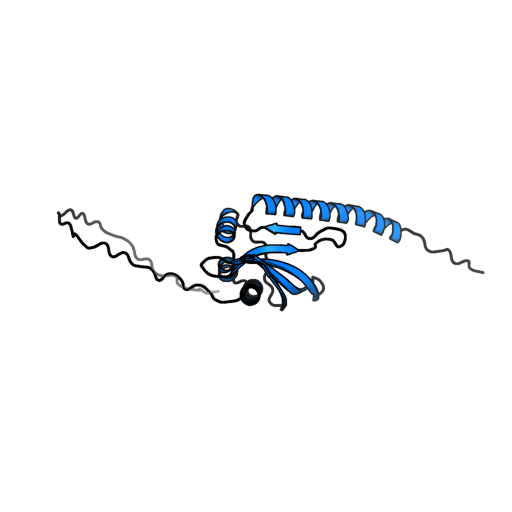GLU A CA 1
ATOM 535 C C . GLU A 1 78 ? 0.944 14.833 3.834 1.00 80.06 78 GLU A C 1
ATOM 537 O O . GLU A 1 78 ? 1.220 15.863 3.228 1.00 80.06 78 GLU A O 1
ATOM 542 N N . GLU A 1 79 ? 1.723 14.365 4.816 1.00 75.88 79 GLU A N 1
ATOM 543 C CA . GLU A 1 79 ? 2.953 15.034 5.270 1.00 75.88 79 GLU A CA 1
ATOM 544 C C . GLU A 1 79 ? 4.068 15.058 4.210 1.00 75.88 79 GLU A C 1
ATOM 546 O O . GLU A 1 79 ? 4.958 15.905 4.286 1.00 75.88 79 GLU A O 1
ATOM 551 N N . MET A 1 80 ? 4.050 14.126 3.255 1.00 64.69 80 MET A N 1
ATOM 552 C CA . MET A 1 80 ? 5.161 13.902 2.327 1.00 64.69 80 MET A CA 1
ATOM 553 C C . MET A 1 80 ? 4.826 14.079 0.848 1.00 64.69 80 MET A C 1
ATOM 555 O O . MET A 1 80 ? 5.721 13.905 0.023 1.00 64.69 80 MET A O 1
ATOM 559 N N . GLU A 1 81 ? 3.561 14.343 0.506 1.00 65.00 81 GLU A N 1
ATOM 560 C CA . GLU A 1 81 ? 3.061 14.309 -0.881 1.00 65.00 81 GLU A CA 1
ATOM 561 C C . GLU A 1 81 ? 3.451 13.006 -1.615 1.00 65.00 81 GLU A C 1
ATOM 563 O O . GLU A 1 81 ? 3.649 12.979 -2.828 1.00 65.00 81 GLU A O 1
ATOM 568 N N . MET A 1 82 ? 3.595 11.906 -0.867 1.00 61.41 82 MET A N 1
ATOM 569 C CA . MET A 1 82 ? 4.117 10.642 -1.377 1.00 61.41 82 MET A CA 1
ATOM 570 C C . MET A 1 82 ? 3.003 9.609 -1.457 1.00 61.41 82 MET A C 1
ATOM 572 O O . MET A 1 82 ? 2.469 9.170 -0.437 1.00 61.41 82 MET A O 1
ATOM 576 N N . PHE A 1 83 ? 2.701 9.179 -2.678 1.00 61.53 83 PHE A N 1
ATOM 577 C CA . PHE A 1 83 ? 1.752 8.111 -2.946 1.00 61.53 83 PHE A CA 1
ATOM 578 C C . PHE A 1 83 ? 2.416 7.060 -3.834 1.00 61.53 83 PHE A C 1
ATOM 580 O O . PHE A 1 83 ? 2.871 7.356 -4.936 1.00 61.53 83 PHE A O 1
ATOM 587 N N . VAL A 1 84 ? 2.513 5.829 -3.331 1.00 58.88 84 VAL A N 1
ATOM 588 C CA . VAL A 1 84 ? 3.003 4.692 -4.114 1.00 58.88 84 VAL A CA 1
ATOM 589 C C . VAL A 1 84 ? 1.788 3.980 -4.684 1.00 58.88 84 VAL A C 1
ATOM 591 O O . VAL A 1 84 ? 1.216 3.095 -4.047 1.00 58.88 84 VAL A O 1
ATOM 594 N N . ALA A 1 85 ? 1.382 4.388 -5.878 1.00 62.34 85 ALA A N 1
ATOM 595 C CA . ALA A 1 85 ? 0.350 3.708 -6.636 1.00 62.34 85 ALA A CA 1
ATOM 596 C C . ALA A 1 85 ? 0.784 3.484 -8.084 1.00 62.34 85 ALA A C 1
ATOM 598 O O . ALA A 1 85 ? 1.605 4.244 -8.606 1.00 62.34 85 ALA A O 1
ATOM 599 N N . PRO A 1 86 ? 0.235 2.449 -8.743 1.00 61.84 86 PRO A N 1
ATOM 600 C CA . PRO A 1 86 ? 0.260 2.374 -10.192 1.00 61.84 86 PRO A CA 1
ATOM 601 C C . PRO A 1 86 ? -0.300 3.675 -10.788 1.00 61.84 86 PRO A C 1
ATOM 603 O O . PRO A 1 86 ? -1.239 4.236 -10.215 1.00 61.84 86 PRO A O 1
ATOM 606 N N . PRO A 1 87 ? 0.247 4.154 -11.916 1.00 65.06 87 PRO A N 1
ATOM 607 C CA . PRO A 1 87 ? -0.347 5.271 -12.634 1.00 65.06 87 PRO A CA 1
ATOM 608 C C . PRO A 1 87 ? -1.797 4.949 -13.016 1.00 65.06 87 PRO A C 1
ATOM 610 O O . PRO A 1 87 ? -2.137 3.791 -13.278 1.00 65.06 87 PRO A O 1
ATOM 613 N N . GLU A 1 88 ? -2.638 5.985 -13.049 1.00 78.75 88 GLU A N 1
ATOM 614 C CA . GLU A 1 88 ? -4.008 5.881 -13.549 1.00 78.75 88 GLU A CA 1
ATOM 615 C C . GLU A 1 88 ? -4.005 5.240 -14.936 1.00 78.75 88 GLU A C 1
ATOM 617 O O . GLU A 1 88 ? -3.208 5.608 -15.805 1.00 78.75 88 GLU A O 1
ATOM 622 N N . SER A 1 89 ? -4.896 4.274 -15.148 1.00 83.19 89 SER A N 1
ATOM 623 C CA . SER A 1 89 ? -4.975 3.588 -16.427 1.00 83.19 89 SER A CA 1
ATOM 624 C C . SER A 1 89 ? -6.365 3.041 -16.699 1.00 83.19 89 SER A C 1
ATOM 626 O O . SER A 1 89 ? -6.864 2.136 -16.025 1.00 83.19 89 SER A O 1
ATOM 628 N N . GLU A 1 90 ? -6.979 3.566 -17.757 1.00 84.94 90 GLU A N 1
ATOM 629 C CA . GLU A 1 90 ? -8.270 3.090 -18.251 1.00 84.94 90 GLU A CA 1
ATOM 630 C C . GLU A 1 90 ? -8.180 1.690 -18.876 1.00 84.94 90 GLU A C 1
ATOM 632 O O . GLU A 1 90 ? -9.190 0.987 -18.953 1.00 84.94 90 GLU A O 1
ATOM 637 N N . THR A 1 91 ? -6.985 1.272 -19.310 1.00 89.81 91 THR A N 1
ATOM 638 C CA . THR A 1 91 ? -6.731 -0.051 -19.896 1.00 89.81 91 THR A CA 1
ATOM 639 C C . THR A 1 91 ? -6.395 -1.110 -18.856 1.00 89.81 91 THR A C 1
ATOM 641 O O . THR A 1 91 ? -6.426 -2.304 -19.171 1.00 89.81 91 THR A O 1
ATOM 644 N N . ALA A 1 92 ? -6.123 -0.696 -17.617 1.00 92.56 92 ALA A N 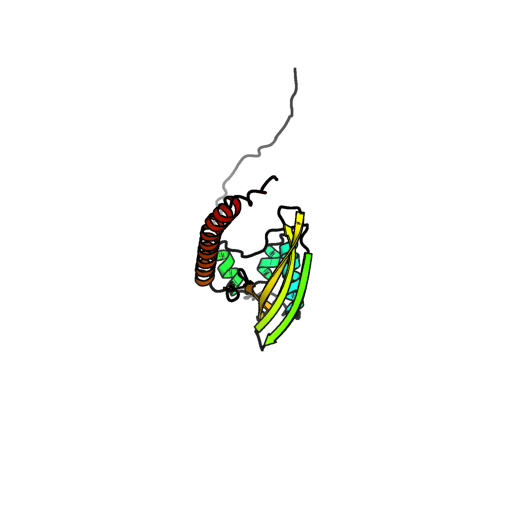1
ATOM 645 C CA . ALA A 1 92 ? -5.784 -1.616 -16.555 1.00 92.56 92 ALA A CA 1
ATOM 646 C C . ALA A 1 92 ? -6.973 -2.486 -16.127 1.00 92.56 92 ALA A C 1
ATOM 648 O O . ALA A 1 92 ? -8.135 -2.080 -16.090 1.00 92.56 92 ALA A O 1
ATOM 649 N N . SER A 1 93 ? -6.649 -3.708 -15.728 1.00 94.69 93 SER A N 1
ATOM 650 C CA . SER A 1 93 ? -7.538 -4.651 -15.061 1.00 94.69 93 SER A CA 1
ATOM 651 C C . SER A 1 93 ? -6.814 -5.259 -13.868 1.00 94.69 93 SER A C 1
ATOM 653 O O . SER A 1 93 ? -5.585 -5.309 -13.833 1.00 94.69 93 SER A O 1
ATOM 655 N N . TYR A 1 94 ? -7.560 -5.741 -12.879 1.00 95.88 94 TYR A N 1
ATOM 656 C CA . TYR A 1 94 ? -6.957 -6.343 -11.699 1.00 95.88 94 TYR A CA 1
ATOM 657 C C . TYR A 1 94 ? -7.673 -7.614 -11.261 1.00 95.88 94 TYR A C 1
ATOM 659 O O . TYR A 1 94 ? -8.843 -7.851 -11.567 1.00 95.88 94 TYR A O 1
ATOM 667 N N . LYS A 1 95 ? -6.949 -8.433 -10.500 1.00 97.62 95 LYS A N 1
ATOM 668 C CA . LYS A 1 95 ? -7.471 -9.630 -9.849 1.00 97.62 95 LYS A CA 1
ATOM 669 C C . LYS A 1 95 ? -6.968 -9.689 -8.415 1.00 97.62 95 LYS A C 1
ATOM 671 O O . LYS A 1 95 ? -5.764 -9.751 -8.184 1.00 97.62 95 LYS A O 1
ATOM 676 N N . VAL A 1 96 ? -7.895 -9.730 -7.462 1.00 97.62 96 VAL A N 1
ATOM 677 C CA . VAL A 1 96 ? -7.578 -10.047 -6.064 1.00 97.62 96 VAL A CA 1
ATOM 678 C C . VAL A 1 96 ? -7.321 -11.551 -5.952 1.00 97.62 96 VAL A C 1
ATOM 680 O O . VAL A 1 96 ? -8.069 -12.365 -6.501 1.00 97.62 96 VAL A O 1
ATOM 683 N N . LEU A 1 97 ? -6.222 -11.907 -5.299 1.00 97.25 97 LEU A N 1
ATOM 684 C CA . LEU A 1 97 ? -5.769 -13.278 -5.093 1.00 97.25 97 LEU A CA 1
ATOM 685 C C . LEU A 1 97 ? -6.090 -13.723 -3.659 1.00 97.25 97 LEU A C 1
ATOM 687 O O . LEU A 1 97 ? -6.980 -13.181 -3.005 1.00 97.25 97 LEU A O 1
ATOM 691 N N . GLU A 1 98 ? -5.396 -14.754 -3.188 1.00 94.06 98 GLU A N 1
ATOM 692 C CA . GLU A 1 98 ? -5.577 -15.281 -1.841 1.00 94.06 98 GLU A CA 1
ATOM 693 C C . GLU A 1 98 ? -5.261 -14.226 -0.772 1.00 94.06 98 GLU A C 1
ATOM 695 O O . GLU A 1 98 ? -4.392 -13.362 -0.947 1.00 94.06 98 GLU A O 1
ATOM 700 N N . GLN A 1 99 ? -6.003 -14.318 0.334 1.00 96.94 99 GLN A N 1
ATOM 701 C CA . GLN A 1 99 ? -5.771 -13.531 1.534 1.00 96.94 99 GLN A CA 1
ATOM 702 C C . GLN A 1 99 ? -5.335 -14.438 2.682 1.00 96.94 99 GLN A C 1
ATOM 704 O O . GLN A 1 99 ? -5.913 -15.504 2.902 1.00 96.94 99 GLN A O 1
ATOM 709 N N . GLU A 1 100 ? -4.376 -13.961 3.460 1.00 97.81 100 GLU A N 1
ATOM 710 C CA . GLU A 1 100 ? -3.961 -14.551 4.725 1.00 97.81 100 GLU A CA 1
ATOM 711 C C . GLU A 1 100 ? -4.296 -13.567 5.841 1.00 97.81 100 GLU A C 1
ATOM 713 O O . GLU A 1 100 ? -3.979 -12.384 5.743 1.00 97.81 100 GLU A O 1
ATOM 718 N N . VAL A 1 101 ? -4.967 -14.034 6.895 1.00 97.75 101 VAL A N 1
ATOM 719 C CA . VAL A 1 101 ? -5.396 -13.188 8.015 1.00 97.75 101 VAL A CA 1
ATOM 720 C C . VAL A 1 101 ? -4.841 -13.754 9.312 1.00 97.75 101 VAL A C 1
ATOM 722 O O . VAL A 1 101 ? -5.134 -14.893 9.672 1.00 97.75 101 VAL A O 1
ATOM 725 N N . GLU A 1 102 ? -4.100 -12.929 10.048 1.00 97.38 102 GLU A N 1
ATOM 726 C CA . GLU A 1 102 ? -3.538 -13.263 11.352 1.00 97.38 102 GLU A CA 1
ATOM 727 C C . GLU A 1 102 ? -3.876 -12.159 12.363 1.00 97.38 102 GLU A C 1
ATOM 729 O O . GLU A 1 102 ? -3.301 -11.067 12.382 1.00 97.38 102 GLU A O 1
ATOM 734 N N . GLY A 1 103 ? -4.869 -12.427 13.215 1.00 95.81 103 GLY A N 1
ATOM 735 C CA . GLY A 1 103 ? -5.342 -11.470 14.215 1.00 95.81 103 GLY A CA 1
ATOM 736 C C . GLY A 1 103 ? -5.858 -10.170 13.585 1.00 95.81 103 GLY A C 1
ATOM 737 O O . GLY A 1 103 ? -6.912 -10.153 12.951 1.00 95.81 103 GLY A O 1
ATOM 738 N N . ASN A 1 104 ? -5.122 -9.075 13.795 1.00 96.88 104 ASN A N 1
ATOM 739 C CA . ASN A 1 104 ? -5.443 -7.744 13.264 1.00 96.88 104 ASN A CA 1
ATOM 740 C C . ASN A 1 104 ? -4.597 -7.367 12.039 1.00 96.88 104 ASN A C 1
ATOM 742 O O . ASN A 1 104 ? -4.556 -6.193 11.673 1.00 96.88 104 ASN A O 1
ATOM 746 N N . GLN A 1 105 ? -3.907 -8.330 11.431 1.00 97.88 105 GLN A N 1
ATOM 747 C CA . GLN A 1 105 ? -3.125 -8.145 10.215 1.00 97.88 105 GLN A CA 1
ATOM 748 C C . GLN A 1 105 ? -3.652 -9.059 9.115 1.00 97.88 105 GLN A C 1
ATOM 750 O O . GLN A 1 105 ? -4.178 -10.139 9.387 1.00 97.88 105 GLN A O 1
ATOM 755 N N . ALA A 1 106 ? -3.524 -8.610 7.874 1.00 98.12 106 ALA A N 1
ATOM 756 C CA . ALA A 1 106 ? -3.804 -9.428 6.712 1.00 98.12 106 ALA A CA 1
ATOM 757 C C . ALA A 1 106 ? -2.818 -9.129 5.586 1.00 98.12 106 ALA A C 1
ATOM 759 O O . ALA A 1 106 ? -2.330 -8.004 5.458 1.00 98.12 106 ALA A O 1
ATOM 760 N N . GLN A 1 107 ? -2.557 -10.136 4.765 1.00 98.12 107 GLN A N 1
ATOM 761 C CA . GLN A 1 107 ? -1.850 -10.013 3.500 1.00 98.12 107 GLN A CA 1
ATOM 762 C C . GLN A 1 107 ? -2.802 -10.420 2.383 1.00 98.12 107 GLN A C 1
ATOM 764 O O . GLN A 1 107 ? -3.477 -11.439 2.498 1.00 98.12 107 GLN A O 1
ATOM 769 N N . VAL A 1 108 ? -2.886 -9.624 1.322 1.00 98.19 108 VAL A N 1
ATOM 770 C CA . VAL A 1 108 ? -3.770 -9.892 0.182 1.00 98.19 108 VAL A CA 1
ATOM 771 C C . VAL A 1 108 ? -2.957 -9.785 -1.097 1.00 98.19 108 VAL A C 1
ATOM 773 O O . VAL A 1 108 ? -2.398 -8.730 -1.396 1.00 98.19 108 VAL A O 1
ATOM 776 N N . GLY A 1 109 ? -2.870 -10.873 -1.857 1.00 97.31 109 GLY A N 1
ATOM 777 C CA . GLY A 1 109 ? -2.234 -10.840 -3.171 1.00 97.31 109 GLY A CA 1
ATOM 778 C C . GLY A 1 109 ? -3.104 -10.117 -4.202 1.00 97.31 109 GLY A C 1
ATOM 779 O O . GLY A 1 109 ? -4.332 -10.193 -4.154 1.00 97.31 109 GLY A O 1
ATOM 780 N N . ALA A 1 110 ? -2.480 -9.457 -5.171 1.00 96.50 110 ALA A N 1
ATOM 781 C CA . ALA A 1 110 ? -3.165 -8.870 -6.314 1.00 96.50 110 ALA A CA 1
ATOM 782 C C . ALA A 1 110 ? -2.314 -8.964 -7.585 1.00 96.50 110 ALA A C 1
ATOM 784 O O . ALA A 1 110 ? -1.100 -8.756 -7.550 1.00 96.50 110 ALA A O 1
ATOM 785 N N . ASP A 1 111 ? -2.972 -9.246 -8.704 1.00 95.81 111 ASP A N 1
ATOM 786 C CA . ASP A 1 111 ? -2.426 -9.042 -10.044 1.00 95.81 111 ASP A CA 1
ATOM 787 C C . ASP A 1 111 ? -2.993 -7.743 -10.616 1.00 95.81 111 ASP A C 1
ATOM 789 O O . ASP A 1 111 ? -4.212 -7.575 -10.664 1.00 95.81 111 ASP A O 1
ATOM 793 N N . TRP A 1 112 ? -2.116 -6.853 -11.074 1.00 93.75 112 TRP A N 1
ATOM 794 C CA . TRP A 1 112 ? -2.458 -5.678 -11.875 1.00 93.75 112 TRP A CA 1
ATOM 795 C C . TRP A 1 112 ? -1.986 -5.909 -13.303 1.00 93.75 112 TRP A C 1
ATOM 797 O O . TRP A 1 112 ? -0.806 -6.165 -13.512 1.00 93.75 112 TRP A O 1
ATOM 807 N N . THR A 1 113 ? -2.881 -5.860 -14.282 1.00 94.12 113 THR A N 1
ATOM 808 C CA . THR A 1 113 ? -2.540 -6.059 -15.694 1.00 94.12 113 THR A CA 1
ATOM 809 C C . THR A 1 113 ? -2.873 -4.815 -16.481 1.00 94.12 113 THR A C 1
ATOM 811 O O . THR A 1 113 ? -4.017 -4.375 -16.448 1.00 94.12 113 THR A O 1
ATOM 814 N N . ASP A 1 114 ? -1.902 -4.295 -17.218 1.00 93.19 114 ASP A N 1
ATOM 815 C CA . ASP A 1 114 ? -2.069 -3.118 -18.064 1.00 93.19 114 ASP A CA 1
ATOM 816 C C . ASP A 1 114 ? -1.275 -3.252 -19.366 1.00 93.19 114 ASP A C 1
ATOM 818 O O . ASP A 1 114 ? -0.534 -4.217 -19.536 1.00 93.19 114 ASP A O 1
ATOM 822 N N . LEU A 1 115 ? -1.442 -2.322 -20.300 1.00 92.06 115 LEU A N 1
ATOM 823 C CA . LEU A 1 115 ? -0.661 -2.277 -21.527 1.00 92.06 115 LEU A CA 1
ATOM 824 C C . LEU A 1 115 ? 0.713 -1.645 -21.274 1.00 92.06 115 LEU A C 1
ATOM 826 O O . LEU A 1 115 ? 0.825 -0.573 -20.684 1.00 92.06 115 LEU A O 1
ATOM 830 N N . ASP A 1 116 ? 1.764 -2.308 -21.745 1.00 86.69 116 ASP A N 1
ATOM 831 C CA . ASP A 1 116 ? 3.113 -1.755 -21.790 1.00 86.69 116 ASP A CA 1
ATOM 832 C C . ASP A 1 116 ? 3.272 -0.712 -22.916 1.00 86.69 116 ASP A C 1
ATOM 834 O O . ASP A 1 116 ? 2.333 -0.383 -23.647 1.00 86.69 116 ASP A O 1
ATOM 838 N N . LEU A 1 117 ? 4.491 -0.189 -23.083 1.00 84.19 117 LEU A N 1
ATOM 839 C CA . LEU A 1 117 ? 4.808 0.805 -24.118 1.00 84.19 117 LEU A CA 1
ATOM 840 C C . LEU A 1 117 ? 4.621 0.282 -25.557 1.00 84.19 117 LEU A C 1
ATOM 842 O O . LEU A 1 117 ? 4.477 1.089 -26.474 1.00 84.19 117 LEU A O 1
ATOM 846 N N . ASP A 1 118 ? 4.595 -1.039 -25.755 1.00 89.75 118 ASP A N 1
ATOM 847 C CA . ASP A 1 118 ? 4.322 -1.687 -27.042 1.00 89.75 118 ASP A CA 1
ATOM 848 C C . ASP A 1 118 ? 2.820 -1.995 -27.230 1.00 89.75 118 ASP A C 1
ATOM 850 O O . ASP A 1 118 ? 2.426 -2.595 -28.237 1.00 89.75 118 ASP A O 1
ATOM 854 N N . GLY A 1 119 ? 1.970 -1.621 -26.267 1.00 90.75 119 GLY A N 1
ATOM 855 C CA . GLY A 1 119 ? 0.541 -1.917 -26.267 1.00 90.75 119 GLY A CA 1
ATOM 856 C C . GLY A 1 119 ? 0.208 -3.374 -25.933 1.00 90.75 119 GLY A C 1
ATOM 857 O O . GLY A 1 119 ? -0.879 -3.842 -26.283 1.00 90.75 119 GLY A O 1
ATOM 858 N N . LYS A 1 120 ? 1.123 -4.124 -25.305 1.00 94.31 120 LYS A N 1
ATOM 859 C CA . LYS A 1 120 ? 0.914 -5.527 -24.916 1.00 94.31 120 LYS A CA 1
ATOM 860 C C . LYS A 1 120 ? 0.554 -5.636 -23.435 1.00 94.31 120 LYS A C 1
ATOM 862 O O . LYS A 1 120 ? 1.107 -4.896 -22.630 1.00 94.31 120 LYS A O 1
ATOM 867 N N . PRO A 1 121 ? -0.305 -6.590 -23.037 1.00 94.19 121 PRO A N 1
ATOM 868 C CA . PRO A 1 121 ? -0.592 -6.816 -21.627 1.00 94.19 121 PRO A CA 1
ATOM 869 C C . PRO A 1 121 ? 0.658 -7.239 -20.841 1.00 94.19 121 PRO A C 1
ATOM 871 O O . PRO A 1 121 ? 1.297 -8.240 -21.170 1.00 94.19 121 PRO A O 1
ATOM 874 N N . ALA A 1 122 ? 0.945 -6.517 -19.765 1.00 92.06 122 ALA A N 1
ATOM 875 C CA . ALA A 1 122 ? 1.950 -6.810 -18.759 1.00 92.06 122 ALA A CA 1
ATOM 876 C C . ALA A 1 122 ? 1.273 -6.926 -17.388 1.00 92.06 122 ALA A C 1
ATOM 878 O O . ALA A 1 122 ? 0.488 -6.061 -16.998 1.00 92.06 122 ALA A O 1
ATOM 879 N N . THR A 1 123 ? 1.570 -8.002 -16.655 1.00 92.50 123 THR A N 1
ATOM 880 C CA . THR A 1 123 ? 0.993 -8.270 -15.330 1.00 92.50 123 THR A CA 1
ATOM 881 C C . THR A 1 123 ? 2.036 -8.095 -14.232 1.00 92.50 123 THR A C 1
ATOM 883 O O . THR A 1 123 ? 3.106 -8.702 -14.278 1.00 92.50 123 THR A O 1
ATOM 886 N N . TYR A 1 124 ? 1.680 -7.332 -13.201 1.00 89.81 124 TYR A N 1
ATOM 887 C CA . TYR A 1 124 ? 2.481 -7.061 -12.015 1.00 89.81 124 TYR A CA 1
ATOM 888 C C . TYR A 1 124 ? 1.813 -7.676 -10.780 1.00 89.81 124 TYR A C 1
ATOM 890 O O . TYR A 1 124 ? 0.698 -7.309 -10.401 1.00 89.81 124 TYR A O 1
ATOM 898 N N . ARG A 1 125 ? 2.514 -8.618 -10.145 1.00 92.88 125 ARG A N 1
ATOM 899 C CA . ARG A 1 125 ? 2.096 -9.295 -8.909 1.00 92.88 125 ARG A CA 1
ATOM 900 C C . ARG A 1 125 ? 2.526 -8.467 -7.701 1.00 92.88 125 ARG A C 1
ATOM 902 O O . ARG A 1 125 ? 3.710 -8.179 -7.541 1.00 92.88 125 ARG A O 1
ATOM 909 N N . THR A 1 126 ? 1.591 -8.154 -6.813 1.00 92.81 126 THR A N 1
ATOM 910 C CA . THR A 1 126 ? 1.848 -7.444 -5.550 1.00 92.81 126 THR A CA 1
ATOM 911 C C . THR A 1 126 ? 1.201 -8.170 -4.376 1.00 92.81 126 THR A C 1
ATOM 913 O O . THR A 1 126 ? 0.227 -8.904 -4.545 1.00 92.81 126 THR A O 1
ATOM 916 N N . VAL A 1 127 ? 1.750 -7.982 -3.179 1.00 95.94 127 VAL A N 1
ATOM 917 C CA . VAL A 1 127 ? 1.122 -8.395 -1.919 1.00 95.94 127 VAL A CA 1
ATOM 918 C C . VAL A 1 127 ? 0.860 -7.143 -1.103 1.00 95.94 127 VAL A C 1
ATOM 920 O O . VAL A 1 127 ? 1.757 -6.332 -0.917 1.00 95.94 127 VAL A O 1
ATOM 923 N N . TRP A 1 128 ? -0.357 -6.967 -0.619 1.00 96.31 128 TRP A N 1
ATOM 924 C CA . TRP A 1 128 ? -0.766 -5.790 0.135 1.00 96.31 128 TRP A CA 1
ATOM 925 C C . TRP A 1 128 ? -0.940 -6.142 1.596 1.00 96.31 128 TRP A C 1
ATOM 927 O O . TRP A 1 128 ? -1.546 -7.161 1.919 1.00 96.31 128 TRP A O 1
ATOM 937 N N . MET A 1 129 ? -0.426 -5.293 2.481 1.00 97.44 129 MET A N 1
ATOM 938 C CA . MET A 1 129 ? -0.558 -5.478 3.920 1.00 97.44 129 MET A CA 1
ATOM 939 C C . MET A 1 129 ? -1.685 -4.599 4.439 1.00 97.44 129 MET A C 1
ATOM 941 O O . MET A 1 129 ? -1.691 -3.385 4.217 1.00 97.44 129 MET A O 1
ATOM 945 N N . LEU A 1 130 ? -2.614 -5.209 5.167 1.00 98.06 130 LEU A N 1
ATOM 946 C CA . LEU A 1 130 ? -3.735 -4.536 5.801 1.00 98.06 130 LEU A CA 1
ATOM 947 C C . LEU A 1 130 ? -3.680 -4.697 7.320 1.00 98.06 130 LEU A C 1
ATOM 949 O O . LEU A 1 130 ? -3.246 -5.722 7.848 1.00 98.06 130 LEU A O 1
ATOM 953 N N . LYS A 1 131 ? -4.191 -3.688 8.023 1.00 98.06 131 LYS A N 1
ATOM 954 C CA . LYS A 1 131 ? -4.392 -3.683 9.473 1.00 98.06 131 LYS A CA 1
ATOM 955 C C . LYS A 1 131 ? -5.859 -3.453 9.802 1.00 98.06 131 LYS A C 1
ATOM 957 O O . LYS A 1 131 ? -6.539 -2.657 9.154 1.00 98.06 131 LYS A O 1
ATOM 962 N N . LYS A 1 132 ? -6.352 -4.142 10.828 1.00 97.50 132 LYS A N 1
ATOM 963 C CA . LYS A 1 132 ? -7.703 -3.941 11.354 1.00 97.50 132 LYS A CA 1
ATOM 964 C C . LYS A 1 132 ? -7.704 -2.769 12.334 1.00 97.50 132 LYS A C 1
ATOM 966 O O . LYS A 1 132 ? -7.206 -2.890 13.451 1.00 97.50 132 LYS A O 1
ATOM 971 N N . GLU A 1 133 ? -8.272 -1.641 11.921 1.00 96.31 133 GLU A N 1
ATOM 972 C CA . GLU A 1 133 ? -8.540 -0.488 12.784 1.00 96.31 133 GLU A CA 1
ATOM 973 C C . GLU A 1 133 ? -9.963 -0.555 13.363 1.00 96.31 133 GLU A C 1
ATOM 975 O O . GLU A 1 133 ? -10.790 -1.375 12.957 1.00 96.31 133 GLU A O 1
ATOM 980 N N . LYS A 1 134 ? -10.296 0.359 14.285 1.00 94.31 134 LYS A N 1
ATOM 981 C CA . LYS A 1 134 ? -11.666 0.496 14.818 1.00 94.31 134 LYS A CA 1
ATOM 982 C C . LYS A 1 134 ? -12.703 0.696 13.703 1.00 94.31 134 LYS A C 1
ATOM 984 O O . LYS A 1 134 ? -13.830 0.228 13.824 1.00 94.31 134 LYS A O 1
ATOM 989 N N . ALA A 1 135 ? -12.312 1.384 12.630 1.00 90.50 135 ALA A N 1
ATOM 990 C CA . ALA A 1 135 ? -13.160 1.676 11.481 1.00 90.50 135 ALA A CA 1
ATOM 991 C C . ALA A 1 135 ? -13.211 0.543 10.436 1.00 90.50 135 ALA A C 1
ATOM 993 O O . ALA A 1 135 ? -13.882 0.725 9.424 1.00 90.50 135 ALA A O 1
ATOM 994 N N . GLY A 1 136 ? -12.516 -0.581 10.652 1.00 96.06 136 GLY A N 1
ATOM 995 C CA . GLY A 1 136 ? -12.419 -1.716 9.727 1.00 96.06 136 GLY A CA 1
ATOM 996 C C . GLY A 1 136 ? -11.001 -1.949 9.200 1.00 96.06 136 GLY A C 1
ATOM 997 O O . GLY A 1 136 ? -10.034 -1.363 9.686 1.00 96.06 136 GLY A O 1
ATOM 998 N N . TRP A 1 137 ? -10.869 -2.825 8.205 1.00 98.19 137 TRP A N 1
ATOM 999 C CA . TRP A 1 137 ? -9.584 -3.102 7.554 1.00 98.19 137 TRP A CA 1
ATOM 1000 C C . TRP A 1 137 ? -9.108 -1.916 6.719 1.00 98.19 137 TRP A C 1
ATOM 1002 O O . TRP A 1 137 ? -9.903 -1.273 6.033 1.00 98.19 137 TRP A O 1
ATOM 1012 N N . ARG A 1 138 ? -7.813 -1.617 6.789 1.00 97.69 138 ARG A N 1
ATOM 1013 C CA . ARG A 1 138 ? -7.167 -0.509 6.082 1.00 97.69 138 ARG A CA 1
ATOM 1014 C C . ARG A 1 138 ? -5.782 -0.913 5.594 1.00 97.69 138 ARG A C 1
ATOM 1016 O O . ARG A 1 138 ? -5.126 -1.730 6.234 1.00 97.69 138 ARG A O 1
ATOM 1023 N N . ILE A 1 139 ? -5.338 -0.342 4.481 1.00 96.38 139 ILE A N 1
ATOM 1024 C CA . ILE A 1 139 ? -4.058 -0.669 3.840 1.00 96.38 139 ILE A CA 1
ATOM 1025 C C . ILE A 1 139 ? -2.915 0.061 4.546 1.00 96.38 139 ILE A C 1
ATOM 1027 O O . ILE A 1 139 ? -2.932 1.283 4.668 1.00 96.38 139 ILE A O 1
ATOM 1031 N N . SER A 1 140 ? -1.917 -0.691 5.007 1.00 95.75 140 SER A N 1
ATOM 1032 C CA . SER A 1 140 ? -0.731 -0.164 5.698 1.00 95.75 140 SER A CA 1
ATOM 1033 C C . SER A 1 140 ? 0.544 -0.207 4.853 1.00 95.75 140 SER A C 1
ATOM 1035 O O . SER A 1 140 ? 1.558 0.358 5.251 1.00 95.75 140 SER A O 1
ATOM 1037 N N . GLY A 1 141 ? 0.535 -0.907 3.719 1.00 93.81 141 GLY A N 1
ATOM 1038 C CA . GLY A 1 141 ? 1.705 -1.014 2.854 1.00 93.81 141 GLY A CA 1
ATOM 1039 C C . GLY A 1 141 ? 1.539 -2.031 1.735 1.00 93.81 141 GLY A C 1
ATOM 1040 O O . GLY A 1 141 ? 0.493 -2.670 1.606 1.00 93.81 141 GLY A O 1
ATOM 1041 N N . MET A 1 142 ? 2.610 -2.217 0.970 1.00 93.88 142 MET A N 1
ATOM 1042 C CA . MET A 1 142 ? 2.685 -3.199 -0.111 1.00 93.88 142 MET A CA 1
ATOM 1043 C C . MET A 1 142 ? 4.052 -3.878 -0.176 1.00 93.88 142 MET A C 1
ATOM 1045 O O . MET A 1 142 ? 5.049 -3.330 0.275 1.00 93.88 142 MET A O 1
ATOM 1049 N N . ALA A 1 143 ? 4.123 -5.046 -0.789 1.00 92.56 143 ALA A N 1
ATOM 1050 C CA . ALA A 1 143 ? 5.346 -5.735 -1.139 1.00 92.56 143 ALA A CA 1
ATOM 1051 C C . ALA A 1 143 ? 5.326 -6.067 -2.631 1.00 92.56 143 ALA A C 1
ATOM 1053 O O . ALA A 1 143 ? 4.334 -6.575 -3.163 1.00 92.56 143 ALA A O 1
ATOM 1054 N N . THR A 1 144 ? 6.433 -5.780 -3.306 1.00 90.31 144 THR A N 1
ATOM 1055 C CA . THR A 1 144 ? 6.612 -6.045 -4.734 1.00 90.31 144 THR A CA 1
ATOM 1056 C C . THR A 1 144 ? 7.961 -6.696 -4.985 1.00 90.31 144 THR A C 1
ATOM 1058 O O . THR A 1 144 ? 8.951 -6.383 -4.323 1.00 90.31 144 THR A O 1
ATOM 1061 N N . ARG A 1 145 ? 8.019 -7.627 -5.935 1.00 90.62 145 ARG A N 1
ATOM 1062 C CA . ARG A 1 145 ? 9.281 -8.221 -6.372 1.00 90.62 145 ARG A CA 1
ATOM 1063 C C . ARG A 1 145 ? 9.779 -7.459 -7.594 1.00 90.62 145 ARG A C 1
ATOM 1065 O O . ARG A 1 145 ? 9.221 -7.604 -8.673 1.00 90.62 145 ARG A O 1
ATOM 1072 N N . LEU A 1 146 ? 10.835 -6.670 -7.409 1.00 86.06 146 LEU A N 1
ATOM 1073 C CA . LEU A 1 146 ? 11.461 -5.907 -8.495 1.00 86.06 146 LEU A CA 1
ATOM 1074 C C . LEU A 1 146 ? 12.482 -6.737 -9.284 1.00 86.06 146 LEU A C 1
ATOM 1076 O O . LEU A 1 146 ? 12.661 -6.526 -10.479 1.00 86.06 146 LEU A O 1
ATOM 1080 N N . PHE A 1 147 ? 13.130 -7.698 -8.622 1.00 88.12 147 PHE A N 1
ATOM 1081 C CA . PHE A 1 147 ? 14.154 -8.554 -9.214 1.00 88.12 147 PHE A CA 1
ATOM 1082 C C . PHE A 1 147 ? 13.941 -10.002 -8.768 1.00 88.12 147 PHE A C 1
ATOM 1084 O O . PHE A 1 147 ? 13.666 -10.249 -7.596 1.00 88.12 147 PHE A O 1
ATOM 1091 N N . GLU A 1 148 ? 14.066 -10.959 -9.688 1.00 87.12 148 GLU A N 1
ATOM 1092 C CA . GLU A 1 148 ? 13.802 -12.381 -9.403 1.00 87.12 148 GLU A CA 1
ATOM 1093 C C . GLU A 1 148 ? 14.788 -13.007 -8.409 1.00 87.12 148 GLU A C 1
ATOM 1095 O O . GLU A 1 148 ? 14.448 -13.948 -7.695 1.00 87.12 148 GLU A O 1
ATOM 1100 N N . ASP A 1 149 ? 16.007 -12.479 -8.351 1.00 90.44 149 ASP A N 1
ATOM 1101 C CA . ASP A 1 149 ? 17.095 -12.942 -7.490 1.00 90.44 149 ASP A CA 1
ATOM 1102 C C . ASP A 1 149 ? 17.132 -12.251 -6.119 1.00 90.44 149 ASP A C 1
ATOM 1104 O O . ASP A 1 149 ? 17.938 -12.635 -5.270 1.00 90.44 149 ASP A O 1
ATOM 1108 N N . LEU A 1 150 ? 16.267 -11.258 -5.879 1.00 89.06 150 LEU A N 1
ATOM 1109 C CA . LEU A 1 150 ? 16.210 -10.521 -4.618 1.00 89.06 150 LEU A CA 1
ATOM 1110 C C . LEU A 1 150 ? 14.883 -10.747 -3.873 1.00 89.06 150 LEU A C 1
ATOM 1112 O O . LEU A 1 150 ? 13.846 -11.021 -4.485 1.00 89.06 150 LEU A O 1
ATOM 1116 N N . PRO A 1 151 ? 14.886 -10.626 -2.530 1.00 90.81 151 PRO A N 1
ATOM 1117 C CA . PRO A 1 151 ? 13.654 -10.621 -1.753 1.00 90.81 151 PRO A CA 1
ATOM 1118 C C . PRO A 1 151 ? 12.691 -9.510 -2.206 1.00 90.81 151 PRO A C 1
ATOM 1120 O O . PRO A 1 151 ? 13.143 -8.475 -2.700 1.00 90.81 151 PRO A O 1
ATOM 1123 N N . PRO A 1 152 ? 11.370 -9.671 -1.993 1.00 91.44 152 PRO A N 1
ATOM 1124 C CA . PRO A 1 152 ? 10.414 -8.605 -2.260 1.00 91.44 152 PRO A CA 1
ATOM 1125 C C . PRO A 1 152 ? 10.739 -7.327 -1.479 1.00 91.44 152 PRO A C 1
ATOM 1127 O O . PRO A 1 152 ? 10.976 -7.357 -0.269 1.00 91.44 152 PRO A O 1
ATOM 1130 N N . THR A 1 153 ? 10.677 -6.194 -2.167 1.00 91.38 153 THR A N 1
ATOM 1131 C CA . THR A 1 153 ? 10.750 -4.870 -1.559 1.00 91.38 153 THR A CA 1
ATOM 1132 C C . THR A 1 153 ? 9.422 -4.577 -0.878 1.00 91.38 153 THR A C 1
ATOM 1134 O O . THR A 1 153 ? 8.383 -4.495 -1.529 1.00 91.38 153 THR A O 1
ATOM 1137 N N . VAL A 1 154 ? 9.457 -4.416 0.442 1.00 91.94 154 VAL A N 1
ATOM 1138 C CA . VAL A 1 154 ? 8.289 -4.060 1.259 1.00 91.94 154 VAL A CA 1
ATOM 1139 C C . VAL A 1 154 ? 8.248 -2.550 1.448 1.00 91.94 154 VAL A C 1
ATOM 1141 O O . VAL A 1 154 ? 9.180 -1.997 2.004 1.00 91.94 154 VAL A O 1
ATOM 1144 N N . LEU A 1 155 ? 7.180 -1.874 1.071 1.00 90.75 155 LEU A N 1
ATOM 1145 C CA . LEU A 1 155 ? 6.970 -0.451 1.305 1.00 90.75 155 LEU A CA 1
ATOM 1146 C C . LEU A 1 155 ? 5.947 -0.287 2.429 1.00 90.75 155 LEU A C 1
ATOM 1148 O O . LEU A 1 155 ? 4.773 -0.629 2.272 1.00 90.75 155 LEU A O 1
ATOM 1152 N N . ASN A 1 156 ? 6.412 0.189 3.584 1.00 92.06 156 ASN A N 1
ATOM 1153 C CA . ASN A 1 156 ? 5.567 0.477 4.736 1.00 92.06 156 ASN A CA 1
ATOM 1154 C C . ASN A 1 156 ? 5.062 1.921 4.662 1.00 92.06 156 ASN A C 1
ATOM 1156 O O . ASN A 1 156 ? 5.814 2.852 4.936 1.00 92.06 156 ASN A O 1
ATOM 1160 N N . PHE A 1 157 ? 3.782 2.114 4.356 1.00 91.88 157 PHE A N 1
ATOM 1161 C CA . PHE A 1 157 ? 3.207 3.453 4.184 1.00 91.88 157 PHE A CA 1
ATOM 1162 C C . PHE A 1 157 ? 3.114 4.238 5.498 1.00 91.88 157 PHE A C 1
ATOM 1164 O O . PHE A 1 157 ? 2.903 5.447 5.496 1.00 91.88 157 PHE A O 1
ATOM 1171 N N . GLU A 1 158 ? 3.290 3.563 6.633 1.00 92.81 158 GLU A N 1
ATOM 1172 C CA . GLU A 1 158 ? 3.331 4.185 7.954 1.00 92.81 158 GLU A CA 1
ATOM 1173 C C . GLU A 1 158 ? 4.741 4.648 8.355 1.00 92.81 158 GLU A C 1
ATOM 1175 O O . GLU A 1 158 ? 4.878 5.353 9.356 1.00 92.81 158 GLU A O 1
ATOM 1180 N N . ASP A 1 159 ? 5.775 4.279 7.585 1.00 91.38 159 ASP A N 1
ATOM 1181 C CA . ASP A 1 159 ? 7.166 4.704 7.783 1.00 91.38 159 ASP A CA 1
ATOM 1182 C C . ASP A 1 159 ? 7.759 5.350 6.512 1.00 91.38 159 ASP A C 1
ATOM 1184 O O . ASP A 1 159 ? 8.513 4.731 5.755 1.00 91.38 159 ASP A O 1
ATOM 1188 N N . PRO A 1 160 ? 7.431 6.631 6.284 1.00 83.31 160 PRO A N 1
ATOM 1189 C CA . PRO A 1 160 ? 8.103 7.535 5.365 1.00 83.31 160 PRO A CA 1
ATOM 1190 C C . PRO A 1 160 ? 9.591 7.333 5.075 1.00 83.31 160 PRO A C 1
ATOM 1192 O O . PRO A 1 160 ? 9.997 7.195 3.921 1.00 83.31 160 PRO A O 1
ATOM 1195 N N . ALA A 1 161 ? 10.420 7.364 6.119 1.00 87.56 161 ALA A N 1
ATOM 1196 C CA . ALA A 1 161 ? 11.869 7.378 5.972 1.00 87.56 161 ALA A CA 1
ATOM 1197 C C . ALA A 1 161 ? 12.359 6.037 5.421 1.00 87.56 161 ALA A C 1
ATOM 1199 O O . ALA A 1 161 ? 13.272 5.974 4.597 1.00 87.56 161 ALA A O 1
ATOM 1200 N N . GLU A 1 162 ? 11.705 4.964 5.856 1.00 89.25 162 GLU A N 1
ATOM 1201 C CA . GLU A 1 162 ? 11.952 3.608 5.393 1.00 89.25 162 GLU A CA 1
ATOM 1202 C C . GLU A 1 162 ? 11.561 3.436 3.920 1.00 89.25 162 GLU A C 1
ATOM 1204 O O . GLU A 1 162 ? 12.326 2.841 3.159 1.00 89.25 162 GLU A O 1
ATOM 1209 N N . MET A 1 163 ? 10.436 4.024 3.493 1.00 87.12 163 MET A N 1
ATOM 1210 C CA . MET A 1 163 ? 10.034 4.027 2.083 1.00 87.12 163 MET A CA 1
ATOM 1211 C C . MET A 1 163 ? 11.041 4.743 1.186 1.00 87.12 163 MET A C 1
ATOM 1213 O O . MET A 1 163 ? 11.446 4.164 0.180 1.00 87.12 163 MET A O 1
ATOM 1217 N N . LEU A 1 164 ? 11.469 5.964 1.54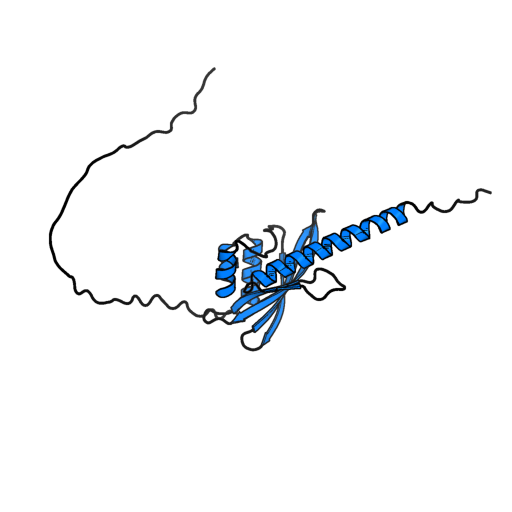0 1.00 85.56 164 LEU A N 1
ATOM 1218 C CA . LEU A 1 164 ? 12.444 6.716 0.736 1.00 85.56 164 LEU A CA 1
ATOM 1219 C C . LEU A 1 164 ? 13.751 5.937 0.583 1.00 85.56 164 LEU A C 1
ATOM 1221 O O . LEU A 1 164 ? 14.276 5.823 -0.522 1.00 85.56 164 LEU A O 1
ATOM 1225 N N . ARG A 1 165 ? 14.256 5.367 1.684 1.00 90.75 165 ARG A N 1
ATOM 1226 C CA . ARG A 1 165 ? 15.476 4.554 1.659 1.00 90.75 165 ARG A CA 1
ATOM 1227 C C . ARG A 1 165 ? 15.328 3.375 0.696 1.00 90.75 165 ARG A C 1
ATOM 1229 O O . ARG A 1 165 ? 16.210 3.135 -0.119 1.00 90.75 165 ARG A O 1
ATOM 1236 N N . LYS A 1 166 ? 14.203 2.660 0.754 1.00 89.69 166 LYS A N 1
ATOM 1237 C CA . LYS A 1 166 ? 13.947 1.517 -0.132 1.00 89.69 166 LYS A CA 1
ATOM 1238 C C . LYS A 1 166 ? 13.753 1.908 -1.595 1.00 89.69 166 LYS A C 1
ATOM 1240 O O . LYS A 1 166 ? 14.144 1.140 -2.468 1.00 89.69 166 LYS A O 1
ATOM 1245 N N . GLN A 1 167 ? 13.159 3.068 -1.871 1.00 85.12 167 GLN A N 1
ATOM 1246 C CA . GLN A 1 167 ? 13.057 3.597 -3.233 1.00 85.12 167 GLN A CA 1
ATOM 1247 C C . GLN A 1 167 ? 14.446 3.904 -3.800 1.00 85.12 167 GLN A C 1
ATOM 1249 O O . GLN A 1 167 ? 14.764 3.432 -4.885 1.00 85.12 167 GLN A O 1
ATOM 1254 N N . GLN A 1 168 ? 15.298 4.589 -3.033 1.00 89.12 168 GLN A N 1
ATOM 1255 C CA . GLN A 1 168 ? 16.679 4.883 -3.434 1.00 89.12 168 GLN A CA 1
ATOM 1256 C C . GLN A 1 168 ? 17.481 3.602 -3.689 1.00 89.12 168 GLN A C 1
ATOM 1258 O O . GLN A 1 168 ? 18.110 3.468 -4.733 1.00 89.12 168 GLN A O 1
ATOM 1263 N N . GLU A 1 169 ? 17.396 2.617 -2.792 1.00 90.75 169 GLU A N 1
ATOM 1264 C CA . GLU A 1 169 ? 18.057 1.315 -2.971 1.00 90.75 169 GLU A CA 1
ATOM 1265 C C . GLU A 1 169 ? 17.574 0.589 -4.238 1.00 90.75 169 GLU A C 1
ATOM 1267 O O . GLU A 1 169 ? 18.372 -0.009 -4.963 1.00 90.75 169 GLU A O 1
ATOM 1272 N N . ALA A 1 170 ? 16.273 0.658 -4.537 1.00 87.94 170 ALA A N 1
ATOM 1273 C CA . ALA A 1 170 ? 15.716 0.089 -5.759 1.00 87.94 170 ALA A CA 1
ATOM 1274 C C . ALA A 1 170 ? 16.214 0.820 -7.017 1.00 87.94 170 ALA A C 1
ATOM 1276 O O . ALA A 1 170 ? 16.571 0.167 -7.999 1.00 87.94 170 ALA A O 1
ATOM 1277 N N . GLU A 1 171 ? 16.264 2.153 -6.997 1.00 88.50 171 GLU A N 1
ATOM 1278 C CA . GLU A 1 171 ? 16.782 2.980 -8.093 1.00 88.50 171 GLU A CA 1
ATOM 1279 C C . GLU A 1 171 ? 18.267 2.722 -8.361 1.00 88.50 171 GLU A C 1
ATOM 1281 O O . GLU A 1 171 ? 18.660 2.519 -9.513 1.00 88.50 171 GLU A O 1
ATOM 1286 N N . GLU A 1 172 ? 19.084 2.659 -7.309 1.00 92.44 172 GLU A N 1
ATOM 1287 C CA . GLU A 1 172 ? 20.510 2.346 -7.400 1.00 92.44 172 GLU A CA 1
ATOM 1288 C C . GLU A 1 172 ? 20.743 0.955 -8.000 1.00 92.44 172 GLU A C 1
ATOM 1290 O O . GLU A 1 172 ? 21.574 0.794 -8.898 1.00 92.44 172 GLU A O 1
ATOM 1295 N N . GLU A 1 173 ? 19.979 -0.053 -7.567 1.00 91.44 173 GLU A N 1
ATOM 1296 C CA . GLU A 1 173 ? 20.094 -1.409 -8.103 1.00 91.44 173 GLU A CA 1
ATOM 1297 C C . GLU A 1 173 ? 19.626 -1.494 -9.566 1.00 91.44 173 GLU A C 1
ATOM 1299 O O . GLU A 1 173 ? 20.279 -2.152 -10.386 1.00 91.44 173 GLU A O 1
ATOM 1304 N N . MET A 1 174 ? 18.546 -0.790 -9.935 1.00 87.94 174 MET A N 1
ATOM 1305 C CA . MET A 1 174 ? 18.109 -0.671 -11.332 1.00 87.94 174 MET A CA 1
ATOM 1306 C C . MET A 1 174 ? 19.201 -0.034 -12.199 1.00 87.94 174 MET A C 1
ATOM 1308 O O . MET A 1 174 ? 19.553 -0.587 -13.245 1.00 87.94 174 MET A O 1
ATOM 1312 N N . ALA A 1 175 ? 19.784 1.082 -11.752 1.00 90.75 175 ALA A N 1
ATOM 1313 C CA . ALA A 1 175 ? 20.861 1.768 -12.461 1.00 90.75 175 ALA A CA 1
ATOM 1314 C C . ALA A 1 175 ? 22.108 0.877 -12.599 1.00 90.75 175 ALA A C 1
ATOM 1316 O O . ALA A 1 175 ? 22.684 0.763 -13.687 1.00 90.75 175 ALA A O 1
ATOM 1317 N N . ARG A 1 176 ? 22.493 0.168 -11.528 1.00 91.38 176 ARG A N 1
ATOM 1318 C CA . ARG A 1 176 ? 23.623 -0.770 -11.536 1.00 91.38 176 ARG A CA 1
ATOM 1319 C C . ARG A 1 176 ? 23.416 -1.861 -12.583 1.00 91.38 176 ARG A C 1
ATOM 1321 O O . ARG A 1 176 ? 24.295 -2.076 -13.419 1.00 91.38 176 ARG A O 1
ATOM 1328 N N . ARG A 1 177 ? 22.254 -2.521 -12.594 1.00 87.69 177 ARG A N 1
ATOM 1329 C CA . ARG A 1 177 ? 21.938 -3.587 -13.564 1.00 87.69 177 ARG A CA 1
ATOM 1330 C C . ARG A 1 177 ? 21.886 -3.078 -15.003 1.00 87.69 177 ARG A C 1
ATOM 1332 O O . ARG A 1 177 ? 22.401 -3.752 -15.892 1.00 87.69 177 ARG A O 1
ATOM 1339 N N . GLN A 1 178 ? 21.341 -1.885 -15.240 1.00 85.81 178 GLN A N 1
ATOM 1340 C CA . GLN A 1 178 ? 21.352 -1.265 -16.571 1.00 85.81 178 GLN A CA 1
ATOM 1341 C C . GLN A 1 178 ? 22.779 -0.992 -17.067 1.00 85.81 178 GLN A C 1
ATOM 1343 O O . GLN A 1 178 ? 23.071 -1.236 -18.238 1.00 85.81 178 GLN A O 1
ATOM 1348 N N . SER A 1 179 ? 23.678 -0.553 -16.180 1.00 84.88 179 SER A N 1
ATOM 1349 C CA . SER A 1 179 ? 25.078 -0.283 -16.529 1.00 84.88 179 SER A CA 1
ATOM 1350 C C . SER A 1 179 ? 25.883 -1.550 -16.849 1.00 84.88 179 SER A C 1
ATOM 1352 O O . SER A 1 179 ? 26.758 -1.511 -17.707 1.00 84.88 179 SER A O 1
ATOM 1354 N N . VAL A 1 180 ? 25.561 -2.686 -16.216 1.00 78.25 180 VAL A N 1
ATOM 1355 C CA . VAL A 1 180 ? 26.205 -3.990 -16.473 1.00 78.25 180 VAL A CA 1
ATOM 1356 C C . VAL A 1 180 ? 25.638 -4.672 -17.727 1.00 78.25 180 VAL A C 1
ATOM 1358 O O . VAL A 1 180 ? 26.386 -5.290 -18.479 1.00 78.25 180 VAL A O 1
ATOM 1361 N N . ALA A 1 181 ? 24.343 -4.513 -18.016 1.00 69.06 181 ALA A N 1
ATOM 1362 C CA . ALA A 1 181 ? 23.694 -5.136 -19.175 1.00 69.06 181 ALA A CA 1
ATOM 1363 C C . ALA A 1 181 ? 24.015 -4.467 -20.533 1.00 69.06 181 ALA A C 1
ATOM 1365 O O . ALA A 1 181 ? 23.716 -5.035 -21.586 1.00 69.06 181 ALA A O 1
ATOM 1366 N N . GLN A 1 182 ? 24.580 -3.254 -20.540 1.00 58.09 182 GLN A N 1
ATOM 1367 C CA . GLN A 1 182 ? 25.023 -2.554 -21.757 1.00 58.09 182 GLN A CA 1
ATOM 1368 C C . GLN A 1 182 ? 26.325 -3.121 -22.369 1.00 58.09 182 GLN A C 1
ATOM 1370 O O . GLN A 1 182 ? 26.325 -3.386 -23.575 1.00 58.09 182 GLN A O 1
ATOM 1375 N N . PRO A 1 183 ? 27.416 -3.357 -21.609 1.00 58.12 183 PRO A N 1
ATOM 1376 C CA . PRO A 1 183 ? 28.652 -3.907 -22.170 1.00 58.12 183 PRO A CA 1
ATOM 1377 C C . PRO A 1 183 ? 28.516 -5.354 -22.677 1.00 58.12 183 PRO A C 1
ATOM 1379 O O . PRO A 1 183 ? 29.143 -5.700 -23.676 1.00 58.12 183 PRO A O 1
ATOM 1382 N N . GLU A 1 184 ? 27.664 -6.190 -22.072 1.00 55.47 184 GLU A N 1
ATOM 1383 C CA . GLU A 1 184 ? 27.458 -7.577 -22.531 1.00 55.47 184 GLU A CA 1
ATOM 1384 C C . GLU A 1 184 ? 26.701 -7.664 -23.870 1.00 55.47 184 GLU A C 1
ATOM 1386 O O . GLU A 1 184 ? 27.026 -8.512 -24.704 1.00 55.47 184 GLU A O 1
ATOM 1391 N N . ARG A 1 185 ? 25.753 -6.748 -24.132 1.00 56.72 185 ARG A N 1
ATOM 1392 C CA . ARG A 1 185 ? 25.059 -6.668 -25.432 1.00 56.72 185 ARG A CA 1
ATOM 1393 C C . ARG A 1 185 ? 25.977 -6.190 -26.560 1.00 56.72 185 ARG A C 1
ATOM 1395 O O . ARG A 1 185 ? 25.947 -6.764 -27.643 1.00 56.72 185 ARG A O 1
ATOM 1402 N N . GLN A 1 186 ? 26.860 -5.226 -26.294 1.00 54.53 186 GLN A N 1
ATOM 1403 C CA . GLN A 1 186 ? 27.843 -4.762 -27.286 1.00 54.53 186 GLN A CA 1
ATOM 1404 C C . GLN A 1 186 ? 28.938 -5.804 -27.582 1.00 54.53 186 GLN A C 1
ATOM 1406 O O . GLN A 1 186 ? 29.431 -5.882 -28.709 1.00 54.53 186 GLN A O 1
ATOM 1411 N N . ALA A 1 187 ? 29.302 -6.643 -26.607 1.00 57.34 187 ALA A N 1
ATOM 1412 C CA . ALA A 1 187 ? 30.249 -7.739 -26.814 1.00 57.34 187 ALA A CA 1
ATOM 1413 C C . ALA A 1 187 ? 29.648 -8.918 -27.608 1.00 57.34 187 ALA A C 1
ATOM 1415 O O . ALA A 1 187 ? 30.366 -9.573 -28.360 1.00 57.34 187 ALA A O 1
ATOM 1416 N N . GLN A 1 188 ? 28.340 -9.183 -27.488 1.00 53.53 188 GLN A N 1
ATOM 1417 C CA . GLN A 1 188 ? 27.664 -10.221 -28.282 1.00 53.53 188 GLN A CA 1
ATOM 1418 C C . GLN A 1 188 ? 27.353 -9.783 -29.721 1.00 53.53 188 GLN A C 1
ATOM 1420 O O . GLN A 1 188 ? 27.429 -10.613 -30.624 1.00 53.53 188 GLN A O 1
ATOM 1425 N N . GLU A 1 189 ? 27.083 -8.499 -29.971 1.00 54.88 189 GLU A N 1
ATOM 1426 C CA . GLU A 1 189 ? 26.862 -7.973 -31.332 1.00 54.88 189 GLU A CA 1
ATOM 1427 C C . GLU A 1 189 ? 28.152 -7.810 -32.156 1.00 54.88 189 GLU A C 1
ATOM 1429 O O . GLU A 1 189 ? 28.094 -7.676 -33.377 1.00 54.88 189 GLU A O 1
ATOM 1434 N N . THR A 1 190 ? 29.327 -7.847 -31.520 1.00 51.22 190 THR A N 1
ATOM 1435 C CA . THR A 1 190 ? 30.630 -7.708 -32.196 1.00 51.22 190 THR A CA 1
ATOM 1436 C C . THR A 1 190 ? 31.351 -9.034 -32.442 1.00 51.22 190 THR A C 1
ATOM 1438 O O . THR A 1 190 ? 32.465 -9.021 -32.966 1.00 51.22 190 THR A O 1
ATOM 1441 N N . SER A 1 191 ? 30.731 -10.180 -32.132 1.00 45.16 191 SER A N 1
ATOM 1442 C CA . SER A 1 191 ? 31.300 -11.491 -32.462 1.00 45.16 191 SER A CA 1
ATOM 1443 C C . SER A 1 191 ? 31.152 -11.758 -33.970 1.00 45.16 191 SER A C 1
ATOM 1445 O O . SER A 1 191 ? 30.024 -11.923 -34.444 1.00 45.16 191 SER A O 1
ATOM 1447 N N . PRO A 1 192 ? 32.243 -11.780 -34.762 1.00 53.16 192 PRO A N 1
ATOM 1448 C CA . PRO A 1 192 ? 32.156 -11.998 -36.198 1.00 53.16 192 PRO A CA 1
ATOM 1449 C C . PRO A 1 192 ? 31.710 -13.436 -36.452 1.00 53.16 192 PRO A C 1
ATOM 1451 O O . PRO A 1 192 ? 32.369 -14.385 -36.021 1.00 53.16 192 PRO A O 1
ATOM 1454 N N . GLY A 1 193 ? 30.590 -13.589 -37.155 1.00 51.62 193 GLY A N 1
ATOM 1455 C CA . GLY A 1 193 ? 30.153 -14.871 -37.681 1.00 51.62 193 GLY A CA 1
ATOM 1456 C C . GLY A 1 193 ? 31.247 -15.492 -38.545 1.00 51.62 193 GLY A C 1
ATOM 1457 O O . GLY A 1 193 ? 31.629 -14.933 -39.568 1.00 51.62 193 GLY A O 1
ATOM 1458 N N . GLU A 1 194 ? 31.761 -16.621 -38.065 1.00 50.47 194 GLU A N 1
ATOM 1459 C CA . GLU A 1 194 ? 32.076 -17.831 -38.824 1.00 50.47 194 GLU A CA 1
ATOM 1460 C C . GLU A 1 194 ? 32.271 -17.609 -40.339 1.00 50.47 194 GLU A C 1
ATOM 1462 O O . GLU A 1 194 ? 31.316 -17.592 -41.118 1.00 50.47 194 GLU A O 1
ATOM 1467 N N . GLU A 1 195 ? 33.534 -17.449 -40.758 1.00 45.72 195 GLU A N 1
ATOM 1468 C CA . GLU A 1 195 ? 33.952 -17.550 -42.159 1.00 45.72 195 GLU A CA 1
ATOM 1469 C C . GLU A 1 195 ? 33.485 -18.896 -42.736 1.00 45.72 195 GLU A C 1
ATOM 1471 O O . GLU A 1 195 ? 34.099 -19.949 -42.538 1.00 45.72 195 GLU A O 1
ATOM 1476 N N . ALA A 1 196 ? 32.395 -18.849 -43.499 1.00 47.59 196 ALA A N 1
ATOM 1477 C CA . ALA A 1 196 ? 32.007 -19.906 -44.411 1.00 47.59 196 ALA A CA 1
ATOM 1478 C C . ALA A 1 196 ? 33.123 -20.086 -45.452 1.00 47.59 196 ALA A C 1
ATOM 1480 O O . ALA A 1 196 ? 33.285 -19.294 -46.381 1.00 47.59 196 ALA A O 1
ATOM 1481 N N . THR A 1 197 ? 33.907 -21.150 -45.278 1.00 51.41 197 THR A N 1
ATOM 1482 C CA . THR A 1 197 ? 34.868 -21.642 -46.267 1.00 51.41 197 THR A CA 1
ATOM 1483 C C . THR A 1 197 ? 34.128 -21.957 -47.568 1.00 51.41 197 THR A C 1
ATOM 1485 O O . THR A 1 197 ? 33.381 -22.931 -47.650 1.00 51.41 197 THR A O 1
ATOM 1488 N N . VAL A 1 198 ? 34.358 -21.136 -48.592 1.00 47.16 198 VAL A N 1
ATOM 1489 C CA . VAL A 1 198 ? 34.001 -21.438 -49.981 1.00 47.16 198 VAL A CA 1
ATOM 1490 C C . VAL A 1 198 ? 35.019 -22.444 -50.518 1.00 47.16 198 VAL A C 1
ATOM 1492 O O . VAL A 1 198 ? 36.224 -22.184 -50.513 1.00 47.16 198 VAL A O 1
ATOM 1495 N N . ARG A 1 199 ? 34.533 -23.599 -50.970 1.00 49.56 199 ARG A N 1
ATOM 1496 C CA . ARG A 1 199 ? 35.248 -24.525 -51.853 1.00 49.56 199 ARG A CA 1
ATOM 1497 C C . ARG A 1 199 ? 34.449 -24.714 -53.128 1.00 49.56 199 ARG A C 1
ATOM 1499 O O . ARG A 1 199 ? 33.207 -24.795 -53.015 1.00 49.56 199 ARG A O 1
#

pLDDT: mean 78.14, std 20.11, range [38.84, 98.19]